Protein AF-A0A645BUA4-F1 (afdb_monomer_lite)

Foldseek 3Di:
DPDDCPVVVVVVVVVVVVVVVPPPPPPQQPKDKFKWFFLDQDVQKTWTATDCPDPVVVLDRIEIEHRPQEQEEEPVRHGDDSVQDFGQWMKMWIFRPDWASDVVIYGHGTHYIYTHGPDPRPQWDWDWDPAQALCVRALKGKFQAFPQKDFPTWTDTRSFKIKTFIAGPVRQTWIKIKGQDPVDDPQPDPPDDFPDWDWDDQPPWIWIWTHHPQAWIWIWTDDPRMIMIITGHHHDRVSVVVVCSSRVNGIDMDRDD

Sequence (257 aa):
MKCNKKPVAVMLVLMLTVALLLSGCQQKADKTTFSATIMRVDDQAVLVRPSQDSGEYKSADLILVGLSNAELTDAKGNPVDFSALSVGLKVDITYGGVILESYPAQINDCTKLVAYVGQTQLPNPMIAFDTPDFRFVAGFALEGMPDSIKTDGVWLIAGKTAQLDVSTTDDVEGMLRCAKNTGEDISGLYGISFDTQTFKRFDDVTAEISYTENGKALACWQRDGYEFVLWFPEIETDTFITLAQSVISGIKATESF

Organism: NCBI:txid1076179

Secondary structure (DSSP, 8-state):
-----HHHHHHHHHHHHHHHTT------PPPEEEEEEEEEEETTEEEEEE-TTSTGGGT-S-EEEE-TTPEEEETTS-B--GGG--TT-EEEEEE-S--B-SSSEEE----EEEE-TTS---SS-EEE-SSSB-HHHHS-EEE---TTEEEEEEEEETTTEEEEEEEETT--EEEEEEEE--SS--S---S---SEEEEEEETTEEEEEEE-TTS-EEEEEEETTEEEEEEESS--HHHHHHHHHHHHHH-EEE---

Structure (mmCIF, N/CA/C/O backbone):
data_AF-A0A645BUA4-F1
#
_entry.id   AF-A0A645BUA4-F1
#
loop_
_atom_site.group_PDB
_atom_site.id
_atom_site.type_symbol
_atom_site.label_atom_id
_atom_site.label_alt_id
_atom_site.label_comp_id
_atom_site.label_asym_id
_atom_site.label_entity_id
_atom_site.label_seq_id
_atom_site.pdbx_PDB_ins_code
_atom_site.Cartn_x
_atom_site.Cartn_y
_atom_site.Cartn_z
_atom_site.occupancy
_atom_site.B_iso_or_equiv
_atom_site.auth_seq_id
_atom_site.auth_comp_id
_atom_site.auth_asym_id
_atom_site.auth_atom_id
_atom_site.pdbx_PDB_model_num
ATOM 1 N N . MET A 1 1 ? 7.286 -10.766 -87.769 1.00 46.31 1 MET A N 1
ATOM 2 C CA . MET A 1 1 ? 6.702 -10.770 -86.406 1.00 46.31 1 MET A CA 1
ATOM 3 C C . MET A 1 1 ? 7.179 -9.532 -85.651 1.00 46.31 1 MET A C 1
ATOM 5 O O . MET A 1 1 ? 8.360 -9.442 -85.347 1.00 46.31 1 MET A O 1
ATOM 9 N N . LYS A 1 2 ? 6.308 -8.541 -85.407 1.00 49.41 2 LYS A N 1
ATOM 10 C CA . LYS A 1 2 ? 6.623 -7.381 -84.550 1.00 49.41 2 LYS A CA 1
ATOM 11 C C . LYS A 1 2 ? 6.314 -7.765 -83.100 1.00 49.41 2 LYS A C 1
ATOM 13 O O . LYS A 1 2 ? 5.150 -7.881 -82.736 1.00 49.41 2 LYS A O 1
ATOM 18 N N . CYS A 1 3 ? 7.351 -8.008 -82.302 1.00 46.22 3 CYS A N 1
ATOM 19 C CA . CYS A 1 3 ? 7.219 -8.316 -80.879 1.00 46.22 3 CYS A CA 1
ATOM 20 C C . CYS A 1 3 ? 6.767 -7.045 -80.136 1.00 46.22 3 CYS A C 1
ATOM 22 O O . CYS A 1 3 ? 7.497 -6.052 -80.086 1.00 46.22 3 CYS A O 1
ATOM 24 N N . ASN A 1 4 ? 5.527 -7.035 -79.645 1.00 51.72 4 ASN A N 1
ATOM 25 C CA . ASN A 1 4 ? 4.910 -5.880 -79.000 1.00 51.72 4 ASN A CA 1
ATOM 26 C C . ASN A 1 4 ? 5.466 -5.757 -77.571 1.00 51.72 4 ASN A C 1
ATOM 28 O O . ASN A 1 4 ? 5.003 -6.442 -76.670 1.00 51.72 4 ASN A O 1
ATOM 32 N N . LYS A 1 5 ? 6.490 -4.916 -77.365 1.00 53.78 5 LYS A N 1
ATOM 33 C CA . LYS A 1 5 ? 7.212 -4.753 -76.080 1.00 53.78 5 LYS A CA 1
ATOM 34 C C . LYS A 1 5 ? 6.425 -3.994 -74.992 1.00 53.78 5 LYS A C 1
ATOM 36 O O . LYS A 1 5 ? 6.926 -3.811 -73.887 1.00 53.78 5 LYS A O 1
ATOM 41 N N . LYS A 1 6 ? 5.197 -3.550 -75.287 1.00 54.38 6 LYS A N 1
ATOM 42 C CA . LYS A 1 6 ? 4.373 -2.712 -74.398 1.00 54.38 6 LYS A CA 1
ATOM 43 C C . LYS A 1 6 ? 3.851 -3.394 -73.112 1.00 54.38 6 LYS A C 1
ATOM 45 O O . LYS A 1 6 ? 3.834 -2.704 -72.100 1.00 54.38 6 LYS A O 1
ATOM 50 N N . PRO A 1 7 ? 3.479 -4.692 -73.066 1.00 57.22 7 PRO A N 1
ATOM 51 C CA . PRO A 1 7 ? 2.951 -5.287 -71.835 1.00 57.22 7 PRO A CA 1
ATOM 52 C C . PRO A 1 7 ? 4.054 -5.611 -70.815 1.00 57.22 7 PRO A C 1
ATOM 54 O O . PRO A 1 7 ? 3.810 -5.546 -69.616 1.00 57.22 7 PRO A O 1
ATOM 57 N N . VAL A 1 8 ? 5.286 -5.877 -71.271 1.00 60.19 8 VAL A N 1
ATOM 58 C CA . VAL A 1 8 ? 6.430 -6.176 -70.389 1.00 60.19 8 VAL A CA 1
ATOM 59 C C . VAL A 1 8 ? 6.890 -4.924 -69.639 1.00 60.19 8 VAL A C 1
ATOM 61 O O . VAL A 1 8 ? 7.158 -4.990 -68.445 1.00 60.19 8 VAL A O 1
ATOM 64 N N . ALA A 1 9 ? 6.920 -3.767 -70.308 1.00 59.69 9 ALA A N 1
ATOM 65 C CA . ALA A 1 9 ? 7.285 -2.501 -69.673 1.00 59.69 9 ALA A CA 1
ATOM 66 C C . ALA A 1 9 ? 6.250 -2.052 -68.624 1.00 59.69 9 ALA A C 1
ATOM 68 O O . ALA A 1 9 ? 6.628 -1.583 -67.556 1.00 59.69 9 ALA A O 1
ATOM 69 N N . VAL A 1 10 ? 4.952 -2.244 -68.894 1.00 65.06 10 VAL A N 1
ATOM 70 C CA . VAL A 1 10 ? 3.874 -1.896 -67.950 1.00 65.06 10 VAL A CA 1
ATOM 71 C C . VAL A 1 10 ? 3.911 -2.791 -66.709 1.00 65.06 10 VAL A C 1
ATOM 73 O O . VAL A 1 10 ? 3.772 -2.296 -65.595 1.00 65.06 10 VAL A O 1
ATOM 76 N N . MET A 1 11 ? 4.170 -4.090 -66.881 1.00 64.31 11 MET A N 1
ATOM 77 C CA . MET A 1 11 ? 4.273 -5.029 -65.762 1.00 64.31 11 MET A CA 1
ATOM 78 C C . MET A 1 11 ? 5.498 -4.752 -64.873 1.00 64.31 11 MET A C 1
ATOM 80 O O . MET A 1 11 ? 5.400 -4.848 -63.651 1.00 64.31 11 MET A O 1
ATOM 84 N N . LEU A 1 12 ? 6.628 -4.345 -65.466 1.00 62.50 12 LEU A N 1
ATOM 85 C CA . LEU A 1 12 ? 7.844 -4.010 -64.716 1.00 62.50 12 LEU A CA 1
ATOM 86 C C . LEU A 1 12 ? 7.687 -2.716 -63.901 1.00 62.50 12 LEU A C 1
ATOM 88 O O . LEU A 1 12 ? 8.150 -2.648 -62.767 1.00 62.50 12 LEU A O 1
ATOM 92 N N . VAL A 1 13 ? 6.994 -1.711 -64.453 1.00 68.50 13 VAL A N 1
ATOM 93 C CA . VAL A 1 13 ? 6.682 -0.455 -63.748 1.00 68.50 13 VAL A CA 1
ATOM 94 C C . VAL A 1 13 ? 5.709 -0.703 -62.593 1.00 68.50 13 VAL A C 1
ATOM 96 O O . VAL A 1 13 ? 5.922 -0.166 -61.510 1.00 68.50 13 VAL A O 1
ATOM 99 N N . LEU A 1 14 ? 4.705 -1.569 -62.783 1.00 65.38 14 LEU A N 1
ATOM 100 C CA . LEU A 1 14 ? 3.740 -1.911 -61.735 1.00 65.38 14 LEU A CA 1
ATOM 101 C C . LEU A 1 14 ? 4.405 -2.660 -60.562 1.00 65.38 14 LEU A C 1
ATOM 103 O O . LEU A 1 14 ? 4.149 -2.341 -59.402 1.00 65.38 14 LEU A O 1
ATOM 107 N N . MET A 1 15 ? 5.315 -3.601 -60.848 1.00 61.94 15 MET A N 1
ATOM 108 C CA . MET A 1 15 ? 6.114 -4.272 -59.811 1.00 61.94 15 MET A CA 1
ATOM 109 C C . MET A 1 15 ? 7.049 -3.306 -59.069 1.00 61.94 15 MET A C 1
ATOM 111 O O . MET A 1 15 ? 7.184 -3.414 -57.852 1.00 61.94 15 MET A O 1
ATOM 115 N N . LEU A 1 16 ? 7.649 -2.332 -59.763 1.00 63.88 16 LEU A N 1
ATOM 116 C CA . LEU A 1 16 ? 8.506 -1.325 -59.126 1.00 63.88 16 LEU A CA 1
ATOM 117 C C . LEU A 1 16 ? 7.710 -0.392 -58.199 1.00 63.88 16 LEU A C 1
ATOM 119 O O . LEU A 1 16 ? 8.181 -0.051 -57.117 1.00 63.88 16 LEU A O 1
ATOM 123 N N . THR A 1 17 ? 6.489 -0.009 -58.588 1.00 59.66 17 THR A N 1
ATOM 124 C CA . THR A 1 17 ? 5.615 0.828 -57.751 1.00 59.66 17 THR A CA 1
ATOM 125 C C . THR A 1 17 ? 5.121 0.101 -56.501 1.00 59.66 17 THR A C 1
ATOM 127 O O . THR A 1 17 ? 5.018 0.722 -55.450 1.00 59.66 17 THR A O 1
ATOM 130 N N . VAL A 1 18 ? 4.888 -1.216 -56.572 1.00 61.03 18 VAL A N 1
ATOM 131 C CA . VAL A 1 18 ? 4.529 -2.028 -55.394 1.00 61.03 18 VAL A CA 1
ATOM 132 C C . VAL A 1 18 ? 5.721 -2.181 -54.441 1.00 61.03 18 VAL A C 1
ATOM 134 O O . VAL A 1 18 ? 5.540 -2.117 -53.228 1.00 61.03 18 VAL A O 1
ATOM 137 N N . ALA A 1 19 ? 6.946 -2.301 -54.963 1.00 58.38 19 ALA A N 1
ATOM 138 C CA . ALA A 1 19 ? 8.155 -2.380 -54.140 1.00 58.38 19 ALA A CA 1
ATOM 139 C C . ALA A 1 19 ? 8.475 -1.064 -53.401 1.00 58.38 19 ALA A C 1
ATOM 141 O O . ALA A 1 19 ? 8.987 -1.099 -52.286 1.00 58.38 19 ALA A O 1
ATOM 142 N N . LEU A 1 20 ? 8.139 0.094 -53.983 1.00 57.62 20 LEU A N 1
ATOM 143 C CA . LEU A 1 20 ? 8.360 1.411 -53.366 1.00 57.62 20 LEU A CA 1
ATOM 144 C C . LEU A 1 20 ? 7.339 1.755 -52.267 1.00 57.62 20 LEU A C 1
ATOM 146 O O . LEU A 1 20 ? 7.643 2.570 -51.400 1.00 57.62 20 LEU A O 1
ATOM 150 N N . LEU A 1 21 ? 6.158 1.125 -52.268 1.00 54.38 21 LEU A N 1
ATOM 151 C CA . LEU A 1 21 ? 5.129 1.310 -51.233 1.00 54.38 21 LEU A CA 1
ATOM 152 C C . LEU A 1 21 ? 5.398 0.499 -49.951 1.00 54.38 21 LEU A C 1
ATOM 154 O O . LEU A 1 21 ? 4.773 0.762 -48.929 1.00 54.38 21 LEU A O 1
ATOM 158 N N . LEU A 1 22 ? 6.328 -0.463 -49.987 1.00 53.53 22 LEU A N 1
ATOM 159 C CA . LEU A 1 22 ? 6.722 -1.285 -48.831 1.00 53.53 22 LEU A CA 1
ATOM 160 C C . LEU A 1 22 ? 7.900 -0.702 -48.037 1.00 53.53 22 LEU A C 1
ATOM 162 O O . LEU A 1 22 ? 8.259 -1.237 -46.990 1.00 53.53 22 LEU A O 1
ATOM 166 N N . SER A 1 23 ? 8.468 0.420 -48.481 1.00 54.09 23 SER A N 1
ATOM 167 C CA . SER A 1 23 ? 9.440 1.198 -47.711 1.00 54.09 23 SER A CA 1
ATOM 168 C C . SER A 1 23 ? 8.718 2.048 -46.666 1.00 54.09 23 SER A C 1
ATOM 170 O O . SER A 1 23 ? 8.768 3.277 -46.697 1.00 54.09 23 SER A O 1
ATOM 172 N N . GLY A 1 24 ? 8.010 1.394 -45.744 1.00 45.62 24 GLY A N 1
ATOM 173 C CA . GLY A 1 24 ? 7.627 2.033 -44.496 1.00 45.62 24 GLY A CA 1
ATOM 174 C C . GLY A 1 24 ? 8.912 2.457 -43.798 1.00 45.62 24 GLY A C 1
ATOM 175 O O . GLY A 1 24 ? 9.700 1.605 -43.391 1.00 45.62 24 GLY A O 1
ATOM 176 N N . CYS A 1 25 ? 9.160 3.765 -43.709 1.00 40.84 25 CYS A N 1
ATOM 177 C CA . CYS A 1 25 ? 10.169 4.297 -42.808 1.00 40.84 25 CYS A CA 1
ATOM 178 C C . CYS A 1 25 ? 9.888 3.709 -41.424 1.00 40.84 25 CYS A C 1
ATOM 180 O O . CYS A 1 25 ? 8.929 4.111 -40.768 1.00 40.84 25 CYS A O 1
ATOM 182 N N . GLN A 1 26 ? 10.719 2.771 -40.971 1.00 46.75 26 GLN A N 1
ATOM 183 C CA . GLN A 1 26 ? 10.876 2.536 -39.547 1.00 46.75 26 GLN A CA 1
ATOM 184 C C . GLN A 1 26 ? 11.427 3.842 -38.980 1.00 46.75 26 GLN A C 1
ATOM 186 O O . GLN A 1 26 ? 12.633 4.090 -39.016 1.00 46.75 26 GLN A O 1
ATOM 191 N N . GLN A 1 27 ? 10.532 4.720 -38.522 1.00 45.41 27 GLN A N 1
ATOM 192 C CA . GLN A 1 27 ? 10.905 5.747 -37.567 1.00 45.41 27 GLN A CA 1
ATOM 193 C C . GLN A 1 27 ? 11.505 4.989 -36.394 1.00 45.41 27 GLN A C 1
ATOM 195 O O . GLN A 1 27 ? 10.821 4.257 -35.682 1.00 45.41 27 GLN A O 1
ATOM 200 N N . LYS A 1 28 ? 12.827 5.080 -36.284 1.00 47.47 28 LYS A N 1
ATOM 201 C CA . LYS A 1 28 ? 13.573 4.627 -35.125 1.00 47.47 28 LYS A CA 1
ATOM 202 C C . LYS A 1 28 ? 12.989 5.418 -33.965 1.00 47.47 28 LYS A C 1
ATOM 204 O O . LYS A 1 28 ? 13.210 6.622 -33.900 1.00 47.47 28 LYS A O 1
ATOM 209 N N . ALA A 1 29 ? 12.141 4.778 -33.170 1.00 56.19 29 ALA A N 1
ATOM 210 C CA . ALA A 1 29 ? 11.512 5.447 -32.054 1.00 56.19 29 ALA A CA 1
ATOM 211 C C . ALA A 1 29 ? 12.629 5.954 -31.137 1.00 56.19 29 ALA A C 1
ATOM 213 O O . ALA A 1 29 ? 13.560 5.205 -30.809 1.00 56.19 29 ALA A O 1
ATOM 214 N N . ASP A 1 30 ? 12.605 7.253 -30.844 1.00 74.44 30 ASP A N 1
ATOM 215 C CA . ASP A 1 30 ? 13.599 7.855 -29.971 1.00 74.44 30 ASP A CA 1
ATOM 216 C C . ASP A 1 30 ? 13.472 7.193 -28.603 1.00 74.44 30 ASP A C 1
ATOM 218 O O . ASP A 1 30 ? 12.392 7.149 -28.011 1.00 74.44 30 ASP A O 1
ATOM 222 N N . LYS A 1 31 ? 14.581 6.620 -28.124 1.00 87.75 31 LYS A N 1
ATOM 223 C CA . LYS A 1 31 ? 14.613 6.029 -26.791 1.00 87.75 31 LYS A CA 1
ATOM 224 C C . LYS A 1 31 ? 14.313 7.126 -25.783 1.00 87.75 31 LYS A C 1
ATOM 226 O O . LYS A 1 31 ? 14.999 8.147 -25.771 1.00 87.75 31 LYS A O 1
ATOM 231 N N . THR A 1 32 ? 13.336 6.885 -24.927 1.00 93.81 32 THR A N 1
ATOM 232 C CA . THR A 1 32 ? 12.977 7.798 -23.844 1.00 93.81 32 THR A CA 1
ATOM 233 C C . THR A 1 32 ? 13.266 7.143 -22.502 1.00 93.81 32 THR A C 1
ATOM 235 O O . THR A 1 32 ? 13.290 5.913 -22.401 1.00 93.81 32 THR A O 1
ATOM 238 N N . THR A 1 33 ? 13.521 7.968 -21.489 1.00 96.19 33 THR A N 1
ATOM 239 C CA . THR A 1 33 ? 13.850 7.530 -20.133 1.00 96.19 33 THR A CA 1
ATOM 240 C C . THR A 1 33 ? 12.991 8.272 -19.127 1.00 96.19 33 THR A C 1
ATOM 242 O O . THR A 1 33 ? 12.878 9.494 -19.210 1.00 96.19 33 THR A O 1
ATOM 245 N N . PHE A 1 34 ? 12.463 7.552 -18.140 1.00 96.38 34 PHE A N 1
ATOM 246 C CA . PHE A 1 34 ? 11.723 8.142 -17.027 1.00 96.38 34 PHE A CA 1
ATOM 247 C C . PHE A 1 34 ? 12.147 7.543 -15.688 1.00 96.38 34 PHE A C 1
ATOM 249 O O . PHE A 1 34 ? 12.561 6.384 -15.619 1.00 96.38 34 PHE A O 1
ATOM 256 N N . SER A 1 35 ? 12.028 8.341 -14.625 1.00 95.50 35 SER A N 1
ATOM 257 C CA . SER A 1 35 ? 12.229 7.882 -13.251 1.00 95.50 35 SER A CA 1
ATOM 258 C C . SER A 1 35 ? 10.943 7.290 -12.682 1.00 95.50 35 SER A C 1
ATOM 260 O O . SER A 1 35 ? 9.854 7.833 -12.882 1.00 95.50 35 SER A O 1
ATOM 262 N N . ALA A 1 36 ? 11.079 6.216 -11.912 1.00 94.94 36 ALA A N 1
ATOM 263 C CA . ALA A 1 36 ? 9.969 5.526 -11.277 1.00 94.94 36 ALA A CA 1
ATOM 264 C C . ALA A 1 36 ? 10.373 4.889 -9.939 1.00 94.94 36 ALA A C 1
ATOM 266 O O . ALA A 1 36 ? 11.557 4.756 -9.612 1.00 94.94 36 ALA A O 1
ATOM 267 N N . THR A 1 37 ? 9.373 4.462 -9.175 1.00 92.44 37 THR A N 1
ATOM 268 C CA . THR A 1 37 ? 9.544 3.641 -7.971 1.00 92.44 37 THR A CA 1
ATOM 269 C C . THR A 1 37 ? 8.978 2.250 -8.217 1.00 92.44 37 THR A C 1
ATOM 271 O O . THR A 1 37 ? 7.864 2.117 -8.723 1.00 92.44 37 THR A O 1
ATOM 274 N N . ILE A 1 38 ? 9.729 1.209 -7.849 1.00 92.56 38 ILE A N 1
ATOM 275 C CA . ILE A 1 38 ? 9.245 -0.174 -7.921 1.00 92.56 38 ILE A CA 1
ATOM 276 C C . ILE A 1 38 ? 8.120 -0.375 -6.901 1.00 92.56 38 ILE A C 1
ATOM 278 O O . ILE A 1 38 ? 8.317 -0.193 -5.701 1.00 92.56 38 ILE A O 1
ATOM 282 N N . MET A 1 39 ? 6.957 -0.792 -7.391 1.00 90.81 39 MET A N 1
ATOM 283 C CA . MET A 1 39 ? 5.759 -1.106 -6.610 1.00 90.81 39 MET A CA 1
ATOM 284 C C . MET A 1 39 ? 5.658 -2.601 -6.319 1.00 90.81 39 MET A C 1
ATOM 286 O O . MET A 1 39 ? 5.285 -2.996 -5.219 1.00 90.81 39 MET A O 1
ATOM 290 N N . ARG A 1 40 ? 6.018 -3.428 -7.304 1.00 91.38 40 ARG A N 1
ATOM 291 C CA . ARG A 1 40 ? 6.012 -4.891 -7.225 1.00 91.38 40 ARG A CA 1
ATOM 292 C C . ARG A 1 40 ? 7.114 -5.452 -8.117 1.00 91.38 40 ARG A C 1
ATOM 294 O O . ARG A 1 40 ? 7.413 -4.878 -9.164 1.00 91.38 40 ARG A O 1
ATOM 301 N N . VAL A 1 41 ? 7.706 -6.566 -7.703 1.00 92.44 41 VAL A N 1
ATOM 302 C CA . VAL A 1 41 ? 8.693 -7.315 -8.489 1.00 92.44 41 VAL A CA 1
ATOM 303 C C . VAL A 1 41 ? 8.066 -8.655 -8.860 1.00 92.44 41 VAL A C 1
ATOM 305 O O . VAL A 1 41 ? 7.703 -9.418 -7.967 1.00 92.44 41 VAL A O 1
ATOM 308 N N . ASP A 1 42 ? 7.934 -8.908 -10.159 1.00 92.38 42 ASP A N 1
ATOM 309 C CA . ASP A 1 42 ? 7.415 -10.153 -10.732 1.00 92.38 42 ASP A CA 1
ATOM 310 C C . ASP A 1 42 ? 8.569 -10.931 -11.401 1.00 92.38 42 ASP A C 1
ATOM 312 O O . ASP A 1 42 ? 9.725 -10.512 -11.346 1.00 92.38 42 ASP A O 1
ATOM 316 N N . ASP A 1 43 ? 8.300 -12.069 -12.047 1.00 88.31 43 ASP A N 1
ATOM 317 C CA . ASP A 1 43 ? 9.338 -12.773 -12.813 1.00 88.31 43 ASP A CA 1
ATOM 318 C C . ASP A 1 43 ? 9.671 -12.007 -14.104 1.00 88.31 43 ASP A C 1
ATOM 320 O O . ASP A 1 43 ? 8.801 -11.785 -14.946 1.00 88.31 43 ASP A O 1
ATOM 324 N N . GLN A 1 44 ? 10.929 -11.578 -14.253 1.00 90.62 44 GLN A N 1
ATOM 325 C CA . GLN A 1 44 ? 11.426 -10.799 -15.399 1.00 90.62 44 GLN A CA 1
ATOM 326 C C . GLN A 1 44 ? 10.659 -9.495 -15.684 1.00 90.62 44 GLN A C 1
ATOM 328 O O . GLN A 1 44 ? 10.770 -8.946 -16.781 1.00 90.62 44 GLN A O 1
ATOM 333 N N . ALA A 1 45 ? 9.902 -8.969 -14.723 1.00 96.50 45 ALA A N 1
ATOM 334 C CA . ALA A 1 45 ? 9.155 -7.728 -14.868 1.00 96.50 45 ALA A CA 1
ATOM 335 C C . ALA A 1 45 ? 9.044 -6.987 -13.536 1.00 96.50 45 ALA A C 1
ATOM 337 O O . ALA A 1 45 ? 9.141 -7.572 -12.457 1.00 96.50 45 ALA A O 1
ATOM 338 N N . VAL A 1 46 ? 8.826 -5.679 -13.616 1.00 96.81 46 VAL A N 1
ATOM 339 C CA . VAL A 1 46 ? 8.564 -4.833 -12.449 1.00 96.81 46 VAL A CA 1
ATOM 340 C C . VAL A 1 46 ? 7.335 -3.979 -12.703 1.00 96.81 46 VAL A C 1
ATOM 342 O O . VAL A 1 46 ? 7.209 -3.356 -13.756 1.00 96.81 46 VAL A O 1
ATOM 345 N N . LEU A 1 47 ? 6.428 -3.937 -11.732 1.00 96.50 47 LEU A N 1
ATOM 346 C CA . LEU A 1 47 ? 5.376 -2.932 -11.703 1.00 96.50 47 LEU A CA 1
ATOM 347 C C . LEU A 1 47 ? 5.969 -1.679 -11.077 1.00 96.50 47 LEU A C 1
ATOM 349 O O . LEU A 1 47 ? 6.489 -1.731 -9.959 1.00 96.50 47 LEU A O 1
ATOM 353 N N . VAL A 1 48 ? 5.891 -0.558 -11.780 1.00 95.38 48 VAL A N 1
ATOM 354 C CA . VAL A 1 48 ? 6.459 0.705 -11.322 1.00 95.38 48 VAL A CA 1
ATOM 355 C C . VAL A 1 48 ? 5.412 1.799 -11.304 1.00 95.38 48 VAL A C 1
ATOM 357 O O . VAL A 1 48 ? 4.457 1.783 -12.079 1.00 95.38 48 VAL A O 1
ATOM 360 N N . ARG A 1 49 ? 5.637 2.777 -10.433 1.00 93.88 49 ARG A N 1
ATOM 361 C CA . ARG A 1 49 ? 4.931 4.050 -10.442 1.00 93.88 49 ARG A CA 1
ATOM 362 C C . ARG A 1 49 ? 5.855 5.123 -11.009 1.00 93.88 49 ARG A C 1
ATOM 364 O O . ARG A 1 49 ? 6.874 5.407 -10.368 1.00 93.88 49 ARG A O 1
ATOM 371 N N . PRO A 1 50 ? 5.553 5.702 -12.183 1.00 95.12 50 PRO A N 1
ATOM 372 C CA . PRO A 1 50 ? 6.324 6.817 -12.718 1.00 95.12 50 PRO A CA 1
ATOM 373 C C . PRO A 1 50 ? 6.318 8.008 -11.755 1.00 95.12 50 PRO A C 1
ATOM 375 O O . PRO A 1 50 ? 5.362 8.215 -11.006 1.00 95.12 50 PRO A O 1
ATOM 378 N N . SER A 1 51 ? 7.374 8.818 -11.789 1.00 91.56 51 SER A N 1
ATOM 379 C CA . SER A 1 51 ? 7.392 10.096 -11.074 1.00 91.56 51 SER A CA 1
ATOM 380 C C . SER A 1 51 ? 6.255 10.996 -11.575 1.00 91.56 51 SER A C 1
ATOM 382 O O . SER A 1 51 ? 6.008 11.051 -12.780 1.00 91.56 51 SER A O 1
ATOM 384 N N . GLN A 1 52 ? 5.561 11.703 -10.677 1.00 86.94 52 GLN A N 1
ATOM 385 C CA . GLN A 1 52 ? 4.347 12.477 -11.005 1.00 86.94 52 GLN A CA 1
ATOM 386 C C . GLN A 1 52 ? 4.571 13.587 -12.047 1.00 86.94 52 GLN A C 1
ATOM 388 O O . GLN A 1 52 ? 3.632 14.035 -12.700 1.00 86.94 52 GLN A O 1
ATOM 393 N N . ASP A 1 53 ? 5.813 14.036 -12.205 1.00 86.62 53 ASP A N 1
ATOM 394 C CA . ASP A 1 53 ? 6.246 15.040 -13.175 1.00 86.62 53 ASP A CA 1
ATOM 395 C C . ASP A 1 53 ? 6.595 14.461 -14.562 1.00 86.62 53 ASP A C 1
ATOM 397 O O . ASP A 1 53 ? 6.816 15.225 -15.505 1.00 86.62 53 ASP A O 1
ATOM 401 N N . SER A 1 54 ? 6.615 13.133 -14.719 1.00 88.94 54 SER A N 1
ATOM 402 C CA . SER A 1 54 ? 6.937 12.457 -15.984 1.00 88.94 54 SER A CA 1
ATOM 403 C C . SER A 1 54 ? 5.782 12.479 -16.997 1.00 88.94 54 SER A C 1
ATOM 405 O O . SER A 1 54 ? 4.606 12.621 -16.650 1.00 88.94 54 SER A O 1
ATOM 407 N N . GLY A 1 55 ? 6.109 12.319 -18.284 1.00 89.75 55 GLY A N 1
ATOM 408 C CA . GLY A 1 55 ? 5.098 12.134 -19.332 1.00 89.75 55 GLY A CA 1
ATOM 409 C C . GLY A 1 55 ? 4.368 10.796 -19.194 1.00 89.75 55 GLY A C 1
ATOM 410 O O . GLY A 1 55 ? 3.172 10.703 -19.454 1.00 89.75 55 GLY A O 1
ATOM 411 N N . GLU A 1 56 ? 5.077 9.787 -18.703 1.00 94.62 56 GLU A N 1
ATOM 412 C CA . GLU A 1 56 ? 4.596 8.437 -18.440 1.00 94.62 56 GLU A CA 1
ATOM 413 C C . GLU A 1 56 ? 3.493 8.422 -17.378 1.00 94.62 56 GLU A C 1
ATOM 415 O O . GLU A 1 56 ? 2.491 7.738 -17.570 1.00 94.62 56 GLU A O 1
ATOM 420 N N . TYR A 1 57 ? 3.599 9.250 -16.328 1.00 92.00 57 TYR A N 1
ATOM 421 C CA . TYR A 1 57 ? 2.546 9.379 -15.310 1.00 92.00 57 TYR A CA 1
ATOM 422 C C . TYR A 1 57 ? 1.210 9.863 -15.888 1.00 92.00 57 TYR A C 1
ATOM 424 O O . TYR A 1 57 ? 0.145 9.506 -15.395 1.00 92.00 57 TYR A O 1
ATOM 432 N N . LYS A 1 58 ? 1.247 10.660 -16.965 1.00 89.50 58 LYS A N 1
ATOM 433 C CA . LYS A 1 58 ? 0.029 11.096 -17.669 1.00 89.50 58 LYS A CA 1
ATOM 434 C C . LYS A 1 58 ? -0.625 9.967 -18.461 1.00 89.50 58 LYS A C 1
ATOM 436 O O . LYS A 1 58 ? -1.793 10.092 -18.810 1.00 89.50 58 LYS A O 1
ATOM 441 N N . SER A 1 59 ? 0.136 8.920 -18.777 1.00 89.19 59 SER A N 1
ATOM 442 C CA . SER A 1 59 ? -0.361 7.736 -19.479 1.00 89.19 59 SER A CA 1
ATOM 443 C C . SER A 1 59 ? -0.963 6.744 -18.487 1.00 89.19 59 SER A C 1
ATOM 445 O O . SER A 1 59 ? -2.073 6.268 -18.702 1.00 89.19 59 SER A O 1
ATOM 447 N N . ALA A 1 60 ? -0.257 6.462 -17.386 1.00 91.06 60 ALA A N 1
ATOM 448 C CA . ALA A 1 60 ? -0.768 5.672 -16.269 1.00 91.06 60 ALA A CA 1
ATOM 449 C C . ALA A 1 60 ? 0.035 5.921 -14.982 1.00 91.06 60 ALA A C 1
ATOM 451 O O . ALA A 1 60 ? 1.242 6.166 -15.014 1.00 91.06 60 ALA A O 1
ATOM 452 N N . ASP A 1 61 ? -0.631 5.781 -13.839 1.00 91.12 61 ASP A N 1
ATOM 453 C CA . ASP A 1 61 ? -0.021 5.792 -12.506 1.00 91.12 61 ASP A CA 1
ATOM 454 C C . ASP A 1 61 ? 0.739 4.490 -12.192 1.00 91.12 61 ASP A C 1
ATOM 456 O O . ASP A 1 61 ? 1.680 4.504 -11.398 1.00 91.12 61 ASP A O 1
ATOM 460 N N . LEU A 1 62 ? 0.368 3.382 -12.840 1.00 94.25 62 LEU A N 1
ATOM 461 C CA . LEU A 1 62 ? 1.024 2.080 -12.749 1.00 94.25 62 LEU A CA 1
ATOM 462 C C . LEU A 1 62 ? 1.392 1.546 -14.136 1.00 94.25 62 LEU A C 1
ATOM 464 O O . LEU A 1 62 ? 0.543 1.422 -15.022 1.00 94.25 62 LEU A O 1
ATOM 468 N N . ILE A 1 63 ? 2.662 1.168 -14.297 1.00 97.00 63 ILE A N 1
ATOM 469 C CA . ILE A 1 63 ? 3.198 0.611 -15.541 1.00 97.00 63 ILE A CA 1
ATOM 470 C C . ILE A 1 63 ? 3.946 -0.691 -15.246 1.00 97.00 63 ILE A C 1
ATOM 472 O O . ILE A 1 63 ? 4.888 -0.710 -14.455 1.00 97.00 63 ILE A O 1
ATOM 476 N N . LEU A 1 64 ? 3.540 -1.786 -15.887 1.00 97.25 64 LEU A N 1
ATOM 477 C CA . LEU A 1 64 ? 4.268 -3.049 -15.887 1.00 97.25 64 LEU A CA 1
ATOM 478 C C . LEU A 1 64 ? 5.366 -2.997 -16.952 1.00 97.25 64 LEU A C 1
ATOM 480 O O . LEU A 1 64 ? 5.089 -2.856 -18.143 1.00 97.25 64 LEU A O 1
ATOM 484 N N . VAL A 1 65 ? 6.617 -3.120 -16.523 1.00 97.75 65 VAL A N 1
ATOM 485 C CA . VAL A 1 65 ? 7.791 -3.041 -17.394 1.00 97.75 65 VAL A CA 1
ATOM 486 C C . VAL A 1 65 ? 8.428 -4.419 -17.505 1.00 97.75 65 VAL A C 1
ATOM 488 O O . VAL A 1 65 ? 8.949 -4.946 -16.522 1.00 97.75 65 VAL A O 1
ATOM 491 N N . GLY A 1 66 ? 8.401 -4.996 -18.706 1.00 96.94 66 GLY A N 1
ATOM 492 C CA . GLY A 1 66 ? 9.102 -6.240 -19.018 1.00 96.94 66 GLY A CA 1
ATOM 493 C C . GLY A 1 66 ? 10.609 -6.010 -19.129 1.00 96.94 66 GLY A C 1
ATOM 494 O O . GLY A 1 66 ? 11.051 -5.116 -19.847 1.00 96.94 66 GLY A O 1
ATOM 495 N N . LEU A 1 67 ? 11.408 -6.817 -18.432 1.00 96.56 67 LEU A N 1
ATOM 496 C CA . LEU A 1 67 ? 12.863 -6.659 -18.301 1.00 96.56 67 LEU A CA 1
ATOM 497 C C . LEU A 1 67 ? 13.676 -7.742 -19.022 1.00 96.56 67 LEU A C 1
ATOM 499 O O . LEU A 1 67 ? 14.901 -7.696 -18.981 1.00 96.56 67 LEU A O 1
ATOM 503 N N . SER A 1 68 ? 13.036 -8.676 -19.732 1.00 91.06 68 SER A N 1
ATOM 504 C CA . SER A 1 68 ? 13.711 -9.831 -20.352 1.00 91.06 68 SER A CA 1
ATOM 505 C C . SER A 1 68 ? 14.851 -9.473 -21.318 1.00 91.06 68 SER A C 1
ATOM 507 O O . SER A 1 68 ? 15.732 -10.294 -21.549 1.00 91.06 68 SER A O 1
ATOM 509 N N . ASN A 1 69 ? 14.839 -8.264 -21.892 1.00 88.00 69 ASN A N 1
ATOM 510 C CA . ASN A 1 69 ? 15.873 -7.767 -22.808 1.00 88.00 69 ASN A CA 1
ATOM 511 C C . ASN A 1 69 ? 16.593 -6.511 -22.283 1.00 88.00 69 ASN A C 1
ATOM 513 O O . ASN A 1 69 ? 17.317 -5.859 -23.038 1.00 88.00 69 ASN A O 1
ATOM 517 N N . ALA A 1 70 ? 16.371 -6.140 -21.020 1.00 95.50 70 ALA A N 1
ATOM 518 C CA . ALA A 1 70 ? 16.907 -4.915 -20.449 1.00 95.50 70 ALA A CA 1
ATOM 519 C C . ALA A 1 70 ? 18.317 -5.131 -19.884 1.00 95.50 70 ALA A C 1
ATOM 521 O O . ALA A 1 70 ? 18.598 -6.121 -19.212 1.00 95.50 70 ALA A O 1
ATOM 522 N N . GLU A 1 71 ? 19.205 -4.166 -20.109 1.00 97.00 71 GLU A N 1
ATOM 523 C CA . GLU A 1 71 ? 20.456 -4.060 -19.358 1.00 97.00 71 GLU A CA 1
ATOM 524 C C . GLU A 1 71 ? 20.149 -3.542 -17.941 1.00 97.00 71 GLU A C 1
ATOM 526 O O . GLU A 1 71 ? 19.600 -2.448 -17.801 1.00 97.00 71 GLU A O 1
ATOM 531 N N . LEU A 1 72 ? 20.503 -4.294 -16.894 1.00 97.25 72 LEU A N 1
ATOM 532 C CA . LEU A 1 72 ? 20.351 -3.858 -15.501 1.00 97.25 72 LEU A CA 1
ATOM 533 C C . LEU A 1 72 ? 21.683 -3.344 -14.957 1.00 97.25 72 LEU A C 1
ATOM 535 O O . LEU A 1 72 ? 22.655 -4.099 -14.873 1.00 97.25 72 LEU A O 1
ATOM 539 N N . THR A 1 73 ? 21.729 -2.074 -14.554 1.00 97.00 73 THR A N 1
ATOM 540 C CA . THR A 1 73 ? 22.927 -1.475 -13.949 1.00 97.00 73 THR A CA 1
ATOM 541 C C . THR A 1 73 ? 22.611 -0.680 -12.695 1.00 97.00 73 THR A C 1
ATOM 543 O O . THR A 1 73 ? 21.484 -0.240 -12.499 1.00 97.00 73 THR A O 1
ATOM 546 N N . ASP A 1 74 ? 23.615 -0.422 -11.864 1.00 94.62 74 ASP A N 1
ATOM 547 C CA . ASP A 1 74 ? 23.534 0.595 -10.823 1.00 94.62 74 ASP A CA 1
ATOM 548 C C . ASP A 1 74 ? 23.751 2.001 -11.418 1.00 94.62 74 ASP A C 1
ATOM 550 O O . ASP A 1 74 ? 24.062 2.166 -12.604 1.00 94.62 74 ASP A O 1
ATOM 554 N N . ALA A 1 75 ? 23.633 3.036 -10.584 1.00 91.62 75 ALA A N 1
ATOM 555 C CA . ALA A 1 75 ? 23.891 4.423 -10.983 1.00 91.62 75 ALA A CA 1
ATOM 556 C C . ALA A 1 75 ? 25.350 4.703 -11.416 1.00 91.62 75 ALA A C 1
ATOM 558 O O . ALA A 1 75 ? 25.635 5.765 -11.968 1.00 91.62 75 ALA A O 1
ATOM 559 N N . LYS A 1 76 ? 26.287 3.780 -11.162 1.00 91.44 76 LYS A N 1
ATOM 560 C CA . LYS A 1 76 ? 27.695 3.858 -11.586 1.00 91.44 76 LYS A CA 1
ATOM 561 C C . LYS A 1 76 ? 27.960 3.062 -12.872 1.00 91.44 76 LYS A C 1
ATOM 563 O O . LYS A 1 76 ? 29.085 3.086 -13.364 1.00 91.44 76 LYS A O 1
ATOM 568 N N . GLY A 1 77 ? 26.949 2.384 -13.418 1.00 92.56 77 GLY A N 1
ATOM 569 C CA . GLY A 1 77 ? 27.058 1.540 -14.605 1.00 92.56 77 GLY A CA 1
ATOM 570 C C . GLY A 1 77 ? 27.563 0.121 -14.332 1.00 92.56 77 GLY A C 1
ATOM 571 O O . GLY A 1 77 ? 27.865 -0.595 -15.284 1.00 92.56 77 GLY A O 1
ATOM 572 N N . ASN A 1 78 ? 27.663 -0.309 -13.070 1.00 94.75 78 ASN A N 1
ATOM 573 C CA . ASN A 1 78 ? 27.995 -1.697 -12.752 1.00 94.75 78 ASN A CA 1
ATOM 574 C C . ASN A 1 78 ? 26.766 -2.588 -12.977 1.00 94.75 78 ASN A C 1
ATOM 576 O O . ASN A 1 78 ? 25.668 -2.164 -12.618 1.00 94.75 78 ASN A O 1
ATOM 580 N N . PRO A 1 79 ? 26.918 -3.814 -13.505 1.00 95.62 79 PRO A N 1
ATOM 581 C CA . PRO A 1 79 ? 25.807 -4.751 -13.635 1.00 95.62 79 PRO A CA 1
ATOM 582 C C . PRO A 1 79 ? 25.114 -5.019 -12.293 1.00 95.62 79 PRO A C 1
ATOM 584 O O . PRO A 1 79 ? 25.781 -5.206 -11.273 1.00 95.62 79 PRO A O 1
ATOM 587 N N . VAL A 1 80 ? 23.783 -5.060 -12.310 1.00 94.06 80 VAL A N 1
ATOM 588 C CA . VAL A 1 80 ? 22.942 -5.374 -11.148 1.00 94.06 80 VAL A CA 1
ATOM 589 C C . VAL A 1 80 ? 22.172 -6.658 -11.419 1.00 94.06 80 VAL A C 1
ATOM 591 O O . VAL A 1 80 ? 21.584 -6.826 -12.484 1.00 94.06 80 VAL A O 1
ATOM 594 N N . ASP A 1 81 ? 22.181 -7.569 -10.449 1.00 91.94 81 ASP A N 1
ATOM 595 C CA . ASP A 1 81 ? 21.366 -8.778 -10.509 1.00 91.94 81 ASP A CA 1
ATOM 596 C C . ASP A 1 81 ? 19.887 -8.449 -10.258 1.00 91.94 81 ASP A C 1
ATOM 598 O O . ASP A 1 81 ? 19.568 -7.572 -9.454 1.00 91.94 81 ASP A O 1
ATOM 602 N N . PHE A 1 82 ? 18.977 -9.178 -10.907 1.00 92.56 82 PHE A N 1
ATOM 603 C CA . PHE A 1 82 ? 17.535 -8.982 -10.735 1.00 92.56 82 PHE A CA 1
ATOM 604 C C . PHE A 1 82 ? 17.096 -9.094 -9.264 1.00 92.56 82 PHE A C 1
ATOM 606 O O . PHE A 1 82 ? 16.223 -8.352 -8.824 1.00 92.56 82 PHE A O 1
ATOM 613 N N . SER A 1 83 ? 17.742 -9.957 -8.471 1.00 90.19 83 SER A N 1
ATOM 614 C CA . SER A 1 83 ? 17.451 -10.129 -7.038 1.00 90.19 83 SER A CA 1
ATOM 615 C C . SER A 1 83 ? 17.745 -8.897 -6.175 1.00 90.19 83 SER A C 1
ATOM 617 O O . SER A 1 83 ? 17.277 -8.819 -5.041 1.00 90.19 83 SER A O 1
ATOM 619 N N . ALA A 1 84 ? 18.492 -7.919 -6.695 1.00 89.50 84 ALA A N 1
ATOM 620 C CA . ALA A 1 84 ? 18.732 -6.649 -6.018 1.00 89.50 84 ALA A CA 1
ATOM 621 C C . ALA A 1 84 ? 17.572 -5.650 -6.189 1.00 89.50 84 ALA A C 1
ATOM 623 O O . ALA A 1 84 ? 17.560 -4.611 -5.524 1.00 89.50 84 ALA A O 1
ATOM 624 N N . LEU A 1 85 ? 16.615 -5.929 -7.081 1.00 91.56 85 LEU A N 1
ATOM 625 C CA . LEU A 1 85 ? 15.417 -5.115 -7.237 1.00 91.56 85 LEU A CA 1
ATOM 626 C C . LEU A 1 85 ? 14.442 -5.410 -6.097 1.00 91.56 85 LEU A C 1
ATOM 628 O O . LEU A 1 85 ? 14.100 -6.558 -5.822 1.00 91.56 85 LEU A O 1
ATOM 632 N N . SER A 1 86 ? 13.966 -4.359 -5.441 1.00 88.62 86 SER A N 1
ATOM 633 C CA . SER A 1 86 ? 13.011 -4.469 -4.343 1.00 88.62 86 SER A CA 1
ATOM 634 C C . SER A 1 86 ? 11.997 -3.333 -4.372 1.00 88.62 86 SER A C 1
ATOM 636 O O . SER A 1 86 ? 12.242 -2.264 -4.938 1.00 88.62 86 SER A O 1
ATOM 638 N N . VAL A 1 87 ? 10.831 -3.575 -3.769 1.00 87.50 87 VAL A N 1
ATOM 639 C CA . VAL A 1 87 ? 9.778 -2.563 -3.616 1.00 87.50 87 VAL A CA 1
ATOM 640 C C . VAL A 1 87 ? 10.349 -1.323 -2.927 1.00 87.50 87 VAL A C 1
ATOM 642 O O . VAL A 1 87 ? 11.089 -1.425 -1.951 1.00 87.50 87 VAL A O 1
ATOM 645 N N . GLY A 1 88 ? 10.020 -0.143 -3.450 1.00 85.12 88 GLY A N 1
ATOM 646 C CA . GLY A 1 88 ? 10.541 1.139 -2.978 1.00 85.12 88 GLY A CA 1
ATOM 647 C C . GLY A 1 88 ? 11.844 1.587 -3.623 1.00 85.12 88 GLY A C 1
ATOM 648 O O . GLY A 1 88 ? 12.236 2.741 -3.453 1.00 85.12 88 GLY A O 1
ATOM 649 N N . LEU A 1 89 ? 12.525 0.720 -4.377 1.00 89.00 89 LEU A N 1
ATOM 650 C CA . LEU A 1 89 ? 13.727 1.116 -5.098 1.00 89.00 89 LEU A CA 1
ATOM 651 C C . LEU A 1 89 ? 13.384 2.143 -6.181 1.00 89.00 89 LEU A C 1
ATOM 653 O O . LEU A 1 89 ? 12.472 1.937 -6.986 1.00 89.00 89 LEU A O 1
ATOM 657 N N . LYS A 1 90 ? 14.145 3.240 -6.212 1.00 91.75 90 LYS A N 1
ATOM 658 C CA . LYS A 1 90 ? 14.114 4.180 -7.330 1.00 91.75 90 LYS A CA 1
ATOM 659 C C . LYS A 1 90 ? 14.855 3.573 -8.516 1.00 91.75 90 LYS A C 1
ATOM 661 O O . LYS A 1 90 ? 15.957 3.039 -8.354 1.00 91.75 90 LYS A O 1
ATOM 666 N N . VAL A 1 91 ? 14.261 3.699 -9.693 1.00 95.06 91 VAL A N 1
ATOM 667 C CA . VAL A 1 91 ? 14.831 3.243 -10.958 1.00 95.06 91 VAL A CA 1
ATOM 668 C C . VAL A 1 91 ? 14.642 4.294 -12.044 1.00 95.06 91 VAL A C 1
ATOM 670 O O . VAL A 1 91 ? 13.661 5.033 -12.016 1.00 95.06 91 VAL A O 1
ATOM 673 N N . ASP A 1 92 ? 15.553 4.319 -13.011 1.00 97.19 92 ASP A N 1
ATOM 674 C CA . ASP A 1 92 ? 15.327 4.969 -14.303 1.00 97.19 92 ASP A CA 1
ATOM 675 C C . ASP A 1 92 ? 15.160 3.894 -15.378 1.00 97.19 92 ASP A C 1
ATOM 677 O O . ASP A 1 92 ? 15.934 2.934 -15.431 1.00 97.19 92 ASP A O 1
ATOM 681 N N . ILE A 1 93 ? 14.148 4.045 -16.229 1.00 97.75 93 ILE A N 1
ATOM 682 C CA . ILE A 1 93 ? 13.741 3.041 -17.218 1.00 97.75 93 ILE A CA 1
ATOM 683 C C . ILE A 1 93 ? 13.831 3.648 -18.610 1.00 97.75 93 ILE A C 1
ATOM 685 O O . ILE A 1 93 ? 13.151 4.630 -18.893 1.00 97.75 93 ILE A O 1
ATOM 689 N N . THR A 1 94 ? 14.640 3.046 -19.483 1.00 97.56 94 THR A N 1
ATOM 690 C CA . THR A 1 94 ? 14.801 3.453 -20.884 1.00 97.56 94 THR A CA 1
ATOM 691 C C . THR A 1 94 ? 14.110 2.473 -21.826 1.00 97.56 94 THR A C 1
ATOM 693 O O . THR A 1 94 ? 14.500 1.304 -21.900 1.00 97.56 94 THR A O 1
ATOM 696 N N . TYR A 1 95 ? 13.164 2.952 -22.630 1.00 96.00 95 TYR A N 1
ATOM 697 C CA . TYR A 1 95 ? 12.351 2.138 -23.544 1.00 96.00 95 TYR A CA 1
ATOM 698 C C . TYR A 1 95 ? 12.159 2.821 -24.906 1.00 96.00 95 TYR A C 1
ATOM 700 O O . TYR A 1 95 ? 12.633 3.940 -25.120 1.00 96.00 95 TYR A O 1
ATOM 708 N N . GLY A 1 96 ? 11.515 2.139 -25.855 1.00 92.50 96 GLY A N 1
ATOM 709 C CA . GLY A 1 96 ? 11.338 2.617 -27.230 1.00 92.50 96 GLY A CA 1
ATOM 710 C C . GLY A 1 96 ? 10.187 3.605 -27.431 1.00 92.50 96 GLY A C 1
ATOM 711 O O . GLY A 1 96 ? 9.797 3.838 -28.568 1.00 92.50 96 GLY A O 1
ATOM 712 N N . GLY A 1 97 ? 9.626 4.186 -26.368 1.00 89.38 97 GLY A N 1
ATOM 713 C CA . GLY A 1 97 ? 8.603 5.236 -26.458 1.00 89.38 97 GLY A CA 1
ATOM 714 C C . GLY A 1 97 ? 7.175 4.744 -26.715 1.00 89.38 97 GLY A C 1
ATOM 715 O O . GLY A 1 97 ? 6.271 5.567 -26.835 1.00 89.38 97 GLY A O 1
ATOM 716 N N . VAL A 1 98 ? 6.942 3.429 -26.780 1.00 91.81 98 VAL A N 1
ATOM 717 C CA . VAL A 1 98 ? 5.597 2.850 -26.905 1.00 91.81 98 VAL A CA 1
ATOM 718 C C . VAL A 1 98 ? 5.105 2.372 -25.541 1.00 91.81 98 VAL A C 1
ATOM 720 O O . VAL A 1 98 ? 5.720 1.506 -24.925 1.00 91.81 98 VAL A O 1
ATOM 723 N N . ILE A 1 99 ? 3.967 2.910 -25.104 1.00 94.31 99 ILE A N 1
ATOM 724 C CA . ILE A 1 99 ? 3.229 2.450 -23.924 1.00 94.31 99 ILE A CA 1
ATOM 725 C C . ILE A 1 99 ? 1.923 1.823 -24.411 1.00 94.31 99 ILE A C 1
ATOM 727 O O . ILE A 1 99 ? 1.191 2.429 -25.193 1.00 94.31 99 ILE A O 1
ATOM 731 N N . LEU A 1 100 ? 1.629 0.603 -23.969 1.00 93.75 100 LEU A N 1
ATOM 732 C CA . LEU A 1 100 ? 0.339 -0.033 -24.219 1.00 93.75 100 LEU A CA 1
ATOM 733 C C . LEU A 1 100 ? -0.662 0.450 -23.166 1.00 93.75 100 LEU A C 1
ATOM 735 O O . LEU A 1 100 ? -0.493 0.169 -21.980 1.00 93.75 100 LEU A O 1
ATOM 739 N N . GLU A 1 101 ? -1.699 1.159 -23.611 1.00 86.50 101 GLU A N 1
ATOM 740 C CA . GLU A 1 101 ? -2.728 1.801 -22.775 1.00 86.50 101 GLU A CA 1
ATOM 741 C C . GLU A 1 101 ? -3.765 0.791 -22.224 1.00 86.50 101 GLU A C 1
ATOM 743 O O . GLU A 1 101 ? -4.973 0.933 -22.411 1.00 86.50 101 GLU A O 1
ATOM 748 N N . SER A 1 102 ? -3.294 -0.276 -21.570 1.00 90.38 102 SER A N 1
ATOM 749 C CA . SER A 1 102 ? -4.099 -1.119 -20.672 1.00 90.38 102 SER A CA 1
ATOM 750 C C . SER A 1 102 ? -4.041 -0.591 -19.233 1.00 90.38 102 SER A C 1
ATOM 752 O O . SER A 1 102 ? -3.300 0.346 -18.951 1.00 90.38 102 SER A O 1
ATOM 754 N N . TYR A 1 103 ? -4.781 -1.208 -18.303 1.00 87.75 103 TYR A N 1
ATOM 755 C CA . TYR A 1 103 ? -4.600 -0.960 -16.869 1.00 87.75 103 TYR A CA 1
ATOM 756 C C . TYR A 1 103 ? -4.226 -2.251 -16.117 1.00 87.75 103 TYR A C 1
ATOM 758 O O . TYR A 1 103 ? -5.038 -3.182 -16.100 1.00 87.75 103 TYR A O 1
ATOM 766 N N . PRO A 1 104 ? -3.021 -2.337 -15.515 1.00 93.19 104 PRO A N 1
ATOM 767 C CA . PRO A 1 104 ? -1.918 -1.374 -15.597 1.00 93.19 104 PRO A CA 1
ATOM 768 C C . PRO A 1 104 ? -1.408 -1.219 -17.036 1.00 93.19 104 PRO A C 1
ATOM 770 O O . PRO A 1 104 ? -1.582 -2.126 -17.863 1.00 93.19 104 PRO A O 1
ATOM 773 N N . ALA A 1 105 ? -0.779 -0.086 -17.344 1.00 96.31 105 ALA A N 1
AT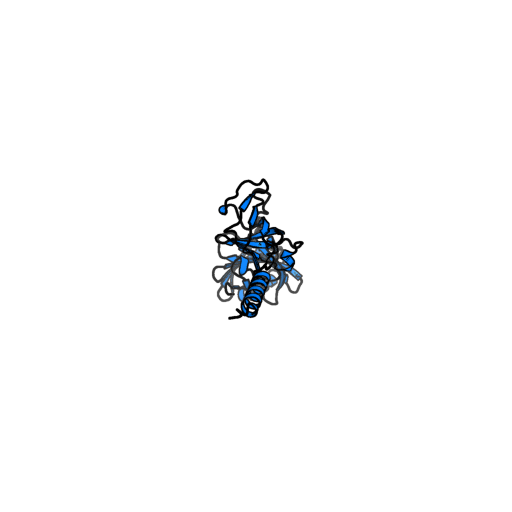OM 774 C CA . ALA A 1 105 ? -0.165 0.109 -18.656 1.00 96.31 105 ALA A CA 1
ATOM 775 C C . ALA A 1 105 ? 1.056 -0.805 -18.809 1.00 96.31 105 ALA A C 1
ATOM 777 O O . ALA A 1 105 ? 1.592 -1.297 -17.815 1.00 96.31 105 ALA A O 1
ATOM 778 N N . GLN A 1 106 ? 1.505 -1.053 -20.040 1.00 96.81 106 GLN A N 1
ATOM 779 C CA . GLN A 1 106 ? 2.635 -1.958 -20.278 1.00 96.81 106 GLN A CA 1
ATOM 780 C C . GLN A 1 106 ? 3.725 -1.341 -21.148 1.00 96.81 106 GLN A C 1
ATOM 782 O O . GLN A 1 106 ? 3.445 -0.695 -22.158 1.00 96.81 106 GLN A O 1
ATOM 787 N N . ILE A 1 107 ? 4.975 -1.624 -20.778 1.00 96.50 107 ILE A N 1
ATOM 788 C CA . ILE A 1 107 ? 6.177 -1.375 -21.576 1.00 96.50 107 ILE A CA 1
ATOM 789 C C . ILE A 1 107 ? 6.880 -2.716 -21.782 1.00 96.50 107 ILE A C 1
ATOM 791 O O . ILE A 1 107 ? 7.411 -3.305 -20.841 1.00 96.50 107 ILE A O 1
ATOM 795 N N . ASN A 1 108 ? 6.904 -3.190 -23.026 1.00 93.81 108 ASN A N 1
ATOM 796 C CA . ASN A 1 108 ? 7.479 -4.494 -23.376 1.00 93.81 108 ASN A CA 1
ATOM 797 C C . ASN A 1 108 ? 8.888 -4.394 -23.980 1.00 93.81 108 ASN A C 1
ATOM 799 O O . ASN A 1 108 ? 9.583 -5.400 -24.103 1.00 93.81 108 ASN A O 1
ATOM 803 N N . ASP A 1 109 ? 9.317 -3.194 -24.368 1.00 93.44 109 ASP A N 1
ATOM 804 C CA . ASP A 1 109 ? 10.571 -2.923 -25.071 1.00 93.44 109 ASP A CA 1
ATOM 805 C C . ASP A 1 109 ? 11.566 -2.125 -24.210 1.00 93.44 109 ASP A C 1
ATOM 807 O O . ASP A 1 109 ? 12.327 -1.291 -24.710 1.00 93.44 109 ASP A O 1
ATOM 811 N N . CYS A 1 110 ? 11.589 -2.396 -22.900 1.00 96.44 110 CYS A N 1
ATOM 812 C CA . CYS A 1 110 ? 12.614 -1.857 -22.013 1.00 96.44 110 CYS A CA 1
ATOM 813 C C . CYS A 1 110 ? 14.002 -2.309 -22.482 1.00 96.44 110 CYS A C 1
ATOM 815 O O . CYS A 1 110 ? 14.267 -3.498 -22.664 1.00 96.44 110 CYS A O 1
ATOM 817 N N . THR A 1 111 ? 14.900 -1.346 -22.669 1.00 96.69 111 THR A N 1
ATOM 818 C CA . THR A 1 111 ? 16.276 -1.598 -23.113 1.00 96.69 111 THR A CA 1
ATOM 819 C C . THR A 1 111 ? 17.299 -1.421 -22.001 1.00 96.69 111 THR A C 1
ATOM 821 O O . THR A 1 111 ? 18.376 -2.008 -22.080 1.00 96.69 111 THR A O 1
ATOM 824 N N . LYS A 1 112 ? 16.988 -0.629 -20.969 1.00 97.50 112 LYS A N 1
ATOM 825 C CA . LYS A 1 112 ? 17.871 -0.415 -19.822 1.00 97.50 112 LYS A CA 1
ATOM 826 C C . LYS A 1 112 ? 17.073 -0.035 -18.582 1.00 97.50 112 LYS A C 1
ATOM 828 O O . LYS A 1 112 ? 16.159 0.780 -18.670 1.00 97.50 112 LYS A O 1
ATOM 833 N N . LEU A 1 113 ? 17.473 -0.586 -17.442 1.00 97.88 113 LEU A N 1
ATOM 834 C CA . LEU A 1 113 ? 17.014 -0.186 -16.120 1.00 97.88 113 LEU A CA 1
ATOM 835 C C . LEU A 1 113 ? 18.231 0.186 -15.268 1.00 97.88 113 LEU A C 1
ATOM 837 O O . LEU A 1 113 ? 19.133 -0.627 -15.063 1.00 97.88 113 LEU A O 1
ATOM 841 N N . VAL A 1 114 ? 18.249 1.417 -14.762 1.00 97.44 114 VAL A N 1
ATOM 842 C CA . VAL A 1 114 ? 19.264 1.899 -13.820 1.00 97.44 114 VAL A CA 1
ATOM 843 C C . VAL A 1 114 ? 18.673 1.882 -12.416 1.00 97.44 114 VAL A C 1
ATOM 845 O O . VAL A 1 114 ? 17.746 2.628 -12.120 1.00 97.44 114 VAL A O 1
ATOM 848 N N . ALA A 1 115 ? 19.214 1.038 -11.546 1.00 94.75 115 ALA A N 1
ATOM 849 C CA . ALA A 1 115 ? 18.787 0.868 -10.168 1.00 94.75 115 ALA A CA 1
ATOM 850 C C . ALA A 1 115 ? 19.631 1.718 -9.207 1.00 94.75 115 ALA A C 1
ATOM 852 O O . ALA A 1 115 ? 20.861 1.632 -9.172 1.00 94.75 115 ALA A O 1
ATOM 853 N N . TYR A 1 116 ? 18.979 2.505 -8.353 1.00 89.94 116 TYR A N 1
ATOM 854 C CA . TYR A 1 116 ? 19.659 3.329 -7.347 1.00 89.94 116 TYR A CA 1
ATOM 855 C C . TYR A 1 116 ? 19.918 2.544 -6.051 1.00 89.94 116 TYR A C 1
ATOM 857 O O . TYR A 1 116 ? 19.477 2.925 -4.967 1.00 89.94 116 TYR A O 1
ATOM 865 N N . VAL A 1 117 ? 20.630 1.419 -6.169 1.00 81.69 117 VAL A N 1
ATOM 866 C CA . VAL A 1 117 ? 20.948 0.515 -5.051 1.00 81.69 117 VAL A CA 1
ATOM 867 C C . VAL A 1 117 ? 21.852 1.215 -4.028 1.00 81.69 117 VAL A C 1
ATOM 869 O O . VAL A 1 117 ? 22.826 1.877 -4.390 1.00 81.69 117 VAL A O 1
ATOM 872 N N . GLY A 1 118 ? 21.540 1.082 -2.736 1.00 67.69 118 GLY A N 1
ATOM 873 C CA . GLY A 1 118 ? 22.364 1.613 -1.640 1.00 67.69 118 GLY A CA 1
ATOM 874 C C . GLY A 1 118 ? 22.325 3.137 -1.455 1.00 67.69 118 GLY A C 1
ATOM 875 O O . GLY A 1 118 ? 22.947 3.648 -0.525 1.00 67.69 118 GLY A O 1
ATOM 876 N N . GLN A 1 119 ? 21.584 3.875 -2.288 1.00 63.00 119 GLN A N 1
ATOM 877 C CA . GLN A 1 119 ? 21.019 5.159 -1.861 1.00 63.00 119 GLN A CA 1
ATOM 878 C C . GLN A 1 119 ? 19.949 4.852 -0.807 1.00 63.00 119 GLN A C 1
ATOM 880 O O . GLN A 1 119 ? 19.378 3.765 -0.856 1.00 63.00 119 GLN A O 1
ATOM 885 N N . THR A 1 120 ? 19.698 5.751 0.151 1.00 49.03 120 THR A N 1
ATOM 886 C CA . THR A 1 120 ? 18.664 5.583 1.189 1.00 49.03 120 THR A CA 1
ATOM 887 C C . THR A 1 120 ? 17.318 5.262 0.540 1.00 49.03 120 THR A C 1
ATOM 889 O O . THR A 1 120 ? 16.549 6.163 0.208 1.00 49.03 120 THR A O 1
ATOM 892 N N . GLN A 1 121 ? 17.036 3.971 0.339 1.00 55.12 121 GLN A N 1
ATOM 893 C CA . GLN A 1 121 ? 15.683 3.475 0.204 1.00 55.12 121 GLN A CA 1
ATOM 894 C C . GLN A 1 121 ? 14.990 3.951 1.463 1.00 55.12 121 GLN A C 1
ATOM 896 O O . GLN A 1 121 ? 15.513 3.743 2.560 1.00 55.12 121 GLN A O 1
ATOM 901 N N . LEU A 1 122 ? 13.860 4.636 1.311 1.00 53.19 122 LEU A N 1
ATOM 902 C CA . LEU A 1 122 ? 12.993 4.852 2.453 1.00 53.19 122 LEU A CA 1
ATOM 903 C C . LEU A 1 122 ? 12.700 3.455 3.011 1.00 53.19 122 LEU A C 1
ATOM 905 O O . LEU A 1 122 ? 12.123 2.647 2.276 1.00 53.19 122 LEU A O 1
ATOM 909 N N . PRO A 1 123 ? 13.156 3.116 4.233 1.00 53.31 123 PRO A N 1
ATOM 910 C CA . PRO A 1 123 ? 12.702 1.889 4.853 1.00 53.31 123 PRO A CA 1
ATOM 911 C C . PRO A 1 123 ? 11.183 2.009 4.910 1.00 53.31 123 PRO A C 1
ATOM 913 O O . PRO A 1 123 ? 10.663 2.975 5.462 1.00 53.31 123 PRO A O 1
ATOM 916 N N . ASN A 1 124 ? 10.491 1.072 4.264 1.00 64.12 124 ASN A N 1
ATOM 917 C CA . ASN A 1 124 ? 9.038 1.059 4.143 1.00 64.12 124 ASN A CA 1
ATOM 918 C C . ASN A 1 124 ? 8.470 2.301 3.424 1.00 64.12 124 ASN A C 1
ATOM 920 O O . ASN A 1 124 ? 7.853 3.149 4.070 1.00 64.12 124 ASN A O 1
ATOM 924 N N . PRO A 1 125 ? 8.641 2.427 2.090 1.00 77.75 125 PRO A N 1
ATOM 925 C CA . PRO A 1 125 ? 8.045 3.533 1.343 1.00 77.75 125 PRO A CA 1
ATOM 926 C C . PRO A 1 125 ? 6.539 3.590 1.612 1.00 77.75 125 PRO A C 1
ATOM 928 O O . PRO A 1 125 ? 5.844 2.581 1.476 1.00 77.75 125 PRO A O 1
ATOM 931 N N . MET A 1 126 ? 6.053 4.768 1.996 1.00 85.81 126 MET A N 1
ATOM 932 C CA . MET A 1 126 ? 4.628 5.068 2.058 1.00 85.81 126 MET A CA 1
ATOM 933 C C . MET A 1 126 ? 4.208 5.624 0.705 1.00 85.81 126 MET A C 1
ATOM 935 O O . MET A 1 126 ? 4.718 6.659 0.274 1.00 85.81 126 MET A O 1
ATOM 939 N N . ILE A 1 127 ? 3.315 4.922 0.015 1.00 85.81 127 ILE A N 1
ATOM 940 C CA . ILE A 1 127 ? 2.909 5.277 -1.345 1.00 85.81 127 ILE A CA 1
ATOM 941 C C . ILE A 1 127 ? 1.419 5.597 -1.350 1.00 85.81 127 ILE A C 1
ATOM 943 O O . ILE A 1 127 ? 0.628 4.749 -0.955 1.00 85.81 127 ILE A O 1
ATOM 947 N N . ALA A 1 128 ? 1.059 6.812 -1.773 1.00 90.69 128 ALA A N 1
ATOM 948 C CA . ALA A 1 128 ? -0.321 7.308 -1.767 1.00 90.69 128 ALA A CA 1
ATOM 949 C C . ALA A 1 128 ? -1.195 6.619 -2.823 1.00 90.69 128 ALA A C 1
ATOM 951 O O . ALA A 1 128 ? -0.730 6.406 -3.940 1.00 90.69 128 ALA A O 1
ATOM 952 N N . PHE A 1 129 ? -2.460 6.358 -2.532 1.00 91.94 129 PHE A N 1
ATOM 953 C CA . PHE A 1 129 ? -3.464 5.910 -3.501 1.00 91.94 129 PHE A CA 1
ATOM 954 C C . PHE A 1 129 ? -4.687 6.829 -3.432 1.00 91.94 129 PHE A C 1
ATOM 956 O O . PHE A 1 129 ? -4.894 7.512 -2.433 1.00 91.94 129 PHE A O 1
ATOM 963 N N . ASP A 1 130 ? -5.500 6.840 -4.487 1.00 91.56 130 ASP A N 1
ATOM 964 C CA . ASP A 1 130 ? -6.744 7.624 -4.503 1.00 91.56 130 ASP A CA 1
ATOM 965 C C . ASP A 1 130 ? -7.896 6.878 -3.812 1.00 91.56 130 ASP A C 1
ATOM 967 O O . ASP A 1 130 ? -8.819 7.480 -3.272 1.00 91.56 130 ASP A O 1
ATOM 971 N N . THR A 1 131 ? -7.848 5.545 -3.834 1.00 94.38 131 THR A N 1
ATOM 972 C CA . THR A 1 131 ? -8.847 4.657 -3.228 1.00 94.38 131 THR A CA 1
ATOM 973 C C . THR A 1 131 ? -8.137 3.501 -2.533 1.00 94.38 131 THR A C 1
ATOM 975 O O . THR A 1 131 ? -7.012 3.173 -2.920 1.00 94.38 131 THR A O 1
ATOM 978 N N . PRO A 1 132 ? -8.752 2.849 -1.530 1.00 95.94 132 PRO A N 1
ATOM 979 C CA . PRO A 1 132 ? -8.147 1.720 -0.824 1.00 95.94 132 PRO A CA 1
ATOM 980 C C . PRO A 1 132 ? -8.137 0.416 -1.650 1.00 95.94 132 PRO A C 1
ATOM 982 O O . PRO A 1 132 ? -8.314 -0.672 -1.100 1.00 95.94 132 PRO A O 1
ATOM 985 N N . ASP A 1 133 ? -7.934 0.510 -2.966 1.00 95.19 133 ASP A N 1
ATOM 986 C CA . ASP A 1 133 ? -7.712 -0.618 -3.865 1.00 95.19 133 ASP A CA 1
ATOM 987 C C . ASP A 1 133 ? -6.216 -0.769 -4.162 1.00 95.19 133 ASP A C 1
ATOM 989 O O . ASP A 1 133 ? -5.600 0.040 -4.858 1.00 95.19 133 ASP A O 1
ATOM 993 N N . PHE A 1 134 ? -5.632 -1.842 -3.633 1.00 94.19 134 PHE A N 1
ATOM 994 C CA . PHE A 1 134 ? -4.226 -2.182 -3.806 1.00 94.19 134 PHE A CA 1
ATOM 995 C C . PHE A 1 134 ? -4.054 -3.476 -4.607 1.00 94.19 134 PHE A C 1
ATOM 997 O O . PHE A 1 134 ? -2.968 -4.058 -4.582 1.00 94.19 134 PHE A O 1
ATOM 1004 N N . ARG A 1 135 ? -5.077 -3.970 -5.320 1.00 92.81 135 ARG A N 1
ATOM 1005 C CA . ARG A 1 135 ? -5.054 -5.309 -5.943 1.00 92.81 135 ARG A CA 1
ATOM 1006 C C . ARG A 1 135 ? -3.900 -5.495 -6.916 1.00 92.81 135 ARG A C 1
ATOM 1008 O O . ARG A 1 135 ? -3.264 -6.547 -6.932 1.00 92.81 135 ARG A O 1
ATOM 1015 N N . PHE A 1 136 ? -3.550 -4.452 -7.661 1.00 88.12 136 PHE A N 1
ATOM 1016 C CA . PHE A 1 136 ? -2.415 -4.504 -8.581 1.00 88.12 136 PHE A CA 1
ATOM 1017 C C . PHE A 1 136 ? -1.053 -4.536 -7.889 1.00 88.12 136 PHE A C 1
ATOM 1019 O O . PHE A 1 136 ? -0.099 -5.022 -8.485 1.00 88.12 136 PHE A O 1
ATOM 1026 N N . VAL A 1 137 ? -0.936 -4.069 -6.647 1.00 89.94 137 VAL A N 1
ATOM 1027 C CA . VAL A 1 137 ? 0.354 -3.991 -5.947 1.00 89.94 137 VAL A CA 1
ATOM 1028 C C . VAL A 1 137 ? 0.474 -5.062 -4.868 1.00 89.94 137 VAL A C 1
ATOM 1030 O O . VAL A 1 137 ? 1.438 -5.821 -4.865 1.00 89.94 137 VAL A O 1
ATOM 1033 N N . ALA A 1 138 ? -0.523 -5.152 -3.991 1.00 90.81 138 ALA A N 1
ATOM 1034 C CA . ALA A 1 138 ? -0.540 -6.021 -2.820 1.00 90.81 138 ALA A CA 1
ATOM 1035 C C . ALA A 1 138 ? -1.566 -7.166 -2.907 1.00 90.81 138 ALA A C 1
ATOM 1037 O O . ALA A 1 138 ? -1.608 -8.009 -2.015 1.00 90.81 138 ALA A O 1
ATOM 1038 N N . GLY A 1 139 ? -2.380 -7.224 -3.967 1.00 92.75 139 GLY A N 1
ATOM 1039 C CA . GLY A 1 139 ? -3.334 -8.317 -4.184 1.00 92.75 139 GLY A CA 1
ATOM 1040 C C . GLY A 1 139 ? -4.634 -8.208 -3.387 1.00 92.75 139 GLY A C 1
ATOM 1041 O O . GLY A 1 139 ? -5.368 -9.186 -3.325 1.00 92.75 139 GLY A O 1
ATOM 1042 N N . PHE A 1 140 ? -4.933 -7.054 -2.779 1.00 96.00 140 PHE A N 1
ATOM 1043 C CA . PHE A 1 140 ? -6.189 -6.842 -2.059 1.00 96.00 140 PHE A CA 1
ATOM 1044 C C . PHE A 1 140 ? -6.689 -5.396 -2.108 1.00 96.00 140 PHE A C 1
ATOM 1046 O O . PHE A 1 140 ? -5.914 -4.474 -2.341 1.00 96.00 140 PHE A O 1
ATOM 1053 N N . ALA A 1 141 ? -7.977 -5.203 -1.834 1.00 97.19 141 ALA A N 1
ATOM 1054 C CA . ALA A 1 141 ? -8.596 -3.908 -1.557 1.00 97.19 141 ALA A CA 1
ATOM 1055 C C . ALA A 1 141 ? -9.298 -3.929 -0.193 1.00 97.19 141 ALA A C 1
ATOM 1057 O O . ALA A 1 141 ? -9.726 -4.997 0.255 1.00 97.19 141 ALA A O 1
ATOM 1058 N N . LEU A 1 142 ? -9.445 -2.766 0.446 1.00 97.25 142 LEU A N 1
ATOM 1059 C CA . LEU A 1 142 ? -10.308 -2.601 1.617 1.00 97.25 142 LEU A CA 1
ATOM 1060 C C . LEU A 1 142 ? -11.680 -2.102 1.176 1.00 97.25 142 LEU A C 1
ATOM 1062 O O . LEU A 1 142 ? -11.804 -1.068 0.525 1.00 97.25 142 LEU A O 1
ATOM 1066 N N . GLU A 1 143 ? -12.716 -2.839 1.554 1.00 96.50 143 GLU A N 1
ATOM 1067 C CA . GLU A 1 143 ? -14.107 -2.545 1.217 1.00 96.50 143 GLU A CA 1
ATOM 1068 C C . GLU A 1 143 ? -14.980 -2.552 2.471 1.00 96.50 143 GLU A C 1
ATOM 1070 O O . GLU A 1 143 ? -14.586 -3.086 3.506 1.00 96.50 143 GLU A O 1
ATOM 1075 N N . GLY A 1 144 ? -16.196 -2.010 2.364 1.00 95.00 144 GLY A N 1
ATOM 1076 C CA . GLY A 1 144 ? -17.151 -2.000 3.477 1.00 95.00 144 GLY A CA 1
ATOM 1077 C C . GLY A 1 144 ? -16.843 -0.942 4.536 1.00 95.00 144 GLY A C 1
ATOM 1078 O O . GLY A 1 144 ? -17.173 -1.132 5.703 1.00 95.00 144 GLY A O 1
ATOM 1079 N N . MET A 1 145 ? -16.202 0.161 4.138 1.00 94.62 145 MET A N 1
ATOM 1080 C CA . MET A 1 145 ? -15.983 1.293 5.032 1.00 94.62 145 MET A CA 1
ATOM 1081 C C . MET A 1 145 ? -17.331 1.840 5.523 1.00 94.62 145 MET A C 1
ATOM 1083 O O . MET A 1 145 ? -18.186 2.128 4.683 1.00 94.62 145 MET A O 1
ATOM 1087 N N . PRO A 1 146 ? -17.560 1.963 6.842 1.00 94.25 146 PRO A N 1
ATOM 1088 C CA . PRO A 1 146 ? -18.825 2.478 7.341 1.00 94.25 146 PRO A CA 1
ATOM 1089 C C . PRO A 1 146 ? -18.894 4.004 7.227 1.00 94.25 146 PRO A C 1
ATOM 1091 O O . PRO A 1 146 ? -17.879 4.687 7.349 1.00 94.25 146 PRO A O 1
ATOM 1094 N N . ASP A 1 147 ? -20.111 4.545 7.137 1.00 94.00 147 ASP A N 1
ATOM 1095 C CA . ASP A 1 147 ? -20.370 5.997 7.077 1.00 94.00 147 ASP A CA 1
ATOM 1096 C C . ASP A 1 147 ? -19.890 6.764 8.327 1.00 94.00 147 ASP A C 1
ATOM 1098 O O . ASP A 1 147 ? -19.802 7.991 8.320 1.00 94.00 147 ASP A O 1
ATOM 1102 N N . SER A 1 148 ? -19.587 6.050 9.418 1.00 91.44 148 SER A N 1
ATOM 1103 C CA . SER A 1 148 ? -19.069 6.621 10.664 1.00 91.44 148 SER A CA 1
ATOM 1104 C C . SER A 1 148 ? -17.623 7.119 10.566 1.00 91.44 148 SER A C 1
ATOM 1106 O O . SER A 1 148 ? -17.179 7.813 11.481 1.00 91.44 148 SER A O 1
ATOM 1108 N N . ILE A 1 149 ? -16.890 6.764 9.503 1.00 94.81 149 ILE A N 1
ATOM 1109 C CA . ILE A 1 149 ? -15.546 7.286 9.234 1.00 94.81 149 ILE A CA 1
ATOM 1110 C C . ILE A 1 149 ? -15.395 7.761 7.793 1.00 94.81 149 ILE A C 1
ATOM 1112 O O . ILE A 1 149 ? -15.907 7.162 6.850 1.00 94.81 149 ILE A O 1
ATOM 1116 N N . LYS A 1 150 ? -14.631 8.835 7.628 1.00 95.31 150 LYS A N 1
ATOM 1117 C CA . LYS A 1 150 ? -14.113 9.303 6.346 1.00 95.31 150 LYS A CA 1
ATOM 1118 C C . LYS A 1 150 ? -12.690 8.788 6.182 1.00 95.31 150 LYS A C 1
ATOM 1120 O O . LYS A 1 150 ? -12.011 8.492 7.160 1.00 95.31 150 LYS A O 1
ATOM 1125 N N . THR A 1 151 ? -12.249 8.659 4.937 1.00 95.94 151 THR A N 1
ATOM 1126 C CA . THR A 1 151 ? -10.854 8.354 4.611 1.00 95.94 151 THR A CA 1
ATOM 1127 C C . THR A 1 151 ? -10.195 9.624 4.094 1.00 95.94 151 THR A C 1
ATOM 1129 O O . THR A 1 151 ? -10.569 10.114 3.030 1.00 95.94 151 THR A O 1
ATOM 1132 N N . ASP A 1 152 ? -9.240 10.148 4.854 1.00 95.94 152 ASP A N 1
ATOM 1133 C CA . ASP A 1 152 ? -8.531 11.398 4.563 1.00 95.94 152 ASP A CA 1
ATOM 1134 C C . ASP A 1 152 ? -7.224 11.151 3.800 1.00 95.94 152 ASP A C 1
ATOM 1136 O O . ASP A 1 152 ? -6.743 12.013 3.064 1.00 95.94 152 ASP A O 1
ATOM 1140 N N . GLY A 1 153 ? -6.669 9.945 3.933 1.00 96.56 153 GLY A N 1
ATOM 1141 C CA . GLY A 1 153 ? -5.471 9.510 3.231 1.00 96.56 153 GLY A CA 1
ATOM 1142 C C . GLY A 1 153 ? -5.469 8.003 3.025 1.00 96.56 153 GLY A C 1
ATOM 1143 O O . GLY A 1 153 ? -5.949 7.251 3.870 1.00 96.56 153 GLY A O 1
ATOM 1144 N N . VAL A 1 154 ? -4.922 7.551 1.898 1.00 97.69 154 VAL A N 1
ATOM 1145 C CA . VAL A 1 154 ? -4.792 6.130 1.562 1.00 97.69 154 VAL A CA 1
ATOM 1146 C C . VAL A 1 154 ? -3.350 5.853 1.179 1.00 97.69 154 VAL A C 1
ATOM 1148 O O . VAL A 1 154 ? -2.812 6.469 0.261 1.00 97.69 154 VAL A O 1
ATOM 1151 N N . TRP A 1 155 ? -2.730 4.894 1.855 1.00 95.50 155 TRP A N 1
ATOM 1152 C CA . TRP A 1 155 ? -1.317 4.589 1.699 1.00 95.50 155 TRP A CA 1
ATOM 1153 C C . TRP A 1 155 ? -1.078 3.086 1.659 1.00 95.50 155 TRP A C 1
ATOM 1155 O O . TRP A 1 155 ? -1.714 2.320 2.379 1.00 95.50 155 TRP A O 1
ATOM 1165 N N . LEU A 1 156 ? -0.089 2.669 0.875 1.00 92.88 156 LEU A N 1
ATOM 1166 C CA . LEU A 1 156 ? 0.498 1.339 0.959 1.00 92.88 156 LEU A CA 1
ATOM 1167 C C . LEU A 1 156 ? 1.938 1.463 1.450 1.00 92.88 156 LEU A C 1
ATOM 1169 O O . LEU A 1 156 ? 2.778 2.098 0.810 1.00 92.88 156 LEU A O 1
ATOM 1173 N N . ILE A 1 157 ? 2.212 0.850 2.593 1.00 89.81 157 ILE A N 1
ATOM 1174 C CA . ILE A 1 157 ? 3.504 0.854 3.265 1.00 89.81 157 ILE A CA 1
ATOM 1175 C C . ILE A 1 157 ? 4.266 -0.402 2.853 1.00 89.81 157 ILE A C 1
ATOM 1177 O O . ILE A 1 157 ? 3.756 -1.520 2.970 1.00 89.81 157 ILE A O 1
ATOM 1181 N N . ALA A 1 158 ? 5.489 -0.216 2.351 1.00 84.25 158 ALA A N 1
ATOM 1182 C CA . ALA A 1 158 ? 6.381 -1.303 1.933 1.00 84.25 158 ALA A CA 1
ATOM 1183 C C . ALA A 1 158 ? 5.763 -2.288 0.915 1.00 84.25 158 ALA A C 1
ATOM 1185 O O . ALA A 1 158 ? 6.196 -3.435 0.813 1.00 84.25 158 ALA A O 1
ATOM 1186 N N . GLY A 1 159 ? 4.731 -1.857 0.181 1.00 85.75 159 GLY A N 1
ATOM 1187 C CA . GLY A 1 159 ? 3.992 -2.695 -0.767 1.00 85.75 159 GLY A CA 1
ATOM 1188 C C . GLY A 1 159 ? 3.088 -3.761 -0.138 1.00 85.75 159 GLY A C 1
ATOM 1189 O O . GLY A 1 159 ? 2.603 -4.619 -0.868 1.00 85.75 159 GLY A O 1
ATOM 1190 N N . LYS A 1 160 ? 2.883 -3.759 1.188 1.00 90.12 160 LYS A N 1
ATOM 1191 C CA . LYS A 1 160 ? 2.209 -4.866 1.897 1.00 90.12 160 LYS A CA 1
ATOM 1192 C C . LYS A 1 160 ? 1.152 -4.432 2.907 1.00 90.12 160 LYS A C 1
ATOM 1194 O O . LYS A 1 160 ? 0.160 -5.139 3.064 1.00 90.12 160 LYS A O 1
ATOM 1199 N N . THR A 1 161 ? 1.353 -3.300 3.577 1.00 94.38 161 THR A N 1
ATOM 1200 C CA . THR A 1 161 ? 0.459 -2.841 4.648 1.00 94.38 161 THR A CA 1
ATOM 1201 C C . THR A 1 161 ? -0.329 -1.637 4.170 1.00 94.38 161 THR A C 1
ATOM 1203 O O . THR A 1 161 ? 0.248 -0.581 3.922 1.00 94.38 161 THR A O 1
ATOM 1206 N N . ALA A 1 162 ? -1.642 -1.784 4.040 1.00 96.88 162 ALA A N 1
ATOM 1207 C CA . ALA A 1 162 ? -2.526 -0.655 3.805 1.00 96.88 162 ALA A CA 1
ATOM 1208 C C . ALA A 1 162 ? -2.610 0.187 5.083 1.00 96.88 162 ALA A C 1
ATOM 1210 O O . ALA A 1 162 ? -2.807 -0.367 6.164 1.00 96.88 162 ALA A O 1
ATOM 1211 N N . GLN A 1 163 ? -2.478 1.504 4.960 1.00 97.69 163 GLN A N 1
ATOM 1212 C CA . GLN A 1 163 ? -2.814 2.478 5.992 1.00 97.69 163 GLN A CA 1
ATOM 1213 C C . GLN A 1 163 ? -3.822 3.461 5.415 1.00 97.69 163 GLN A C 1
ATOM 1215 O O . GLN A 1 163 ? -3.585 4.051 4.364 1.00 97.69 163 GLN A O 1
ATOM 1220 N N . LEU A 1 164 ? -4.916 3.657 6.132 1.00 98.25 164 LEU A N 1
ATOM 1221 C CA . LEU A 1 164 ? -5.883 4.705 5.890 1.00 98.25 164 LEU A CA 1
ATOM 1222 C C . LEU A 1 164 ? -5.792 5.694 7.044 1.00 98.25 164 LEU A C 1
ATOM 1224 O O . LEU A 1 164 ? -5.918 5.297 8.204 1.00 98.25 164 LEU A O 1
ATOM 1228 N N . ASP A 1 165 ? -5.573 6.958 6.720 1.00 98.00 165 ASP A N 1
ATOM 1229 C CA . ASP A 1 165 ? -5.810 8.036 7.671 1.00 98.00 165 ASP A CA 1
ATOM 1230 C C . ASP A 1 165 ? -7.322 8.274 7.663 1.00 98.00 165 ASP A C 1
ATOM 1232 O O . ASP A 1 165 ? -7.930 8.381 6.592 1.00 98.00 165 ASP A O 1
ATOM 1236 N N . VAL A 1 166 ? -7.947 8.242 8.837 1.00 97.88 166 VAL A N 1
ATOM 1237 C CA . VAL A 1 166 ? -9.407 8.279 8.966 1.00 97.88 166 VAL A CA 1
ATOM 1238 C C . VAL A 1 166 ? -9.837 9.355 9.944 1.00 97.88 166 VAL A C 1
ATOM 1240 O O . VAL A 1 166 ? -9.149 9.606 10.929 1.00 97.88 166 VAL A O 1
ATOM 1243 N N . SER A 1 167 ? -11.015 9.924 9.726 1.00 97.50 167 SER A N 1
ATOM 1244 C CA . SER A 1 167 ? -11.650 10.844 10.666 1.00 97.50 167 SER A CA 1
ATOM 1245 C C . SER A 1 167 ? -13.084 10.430 10.952 1.00 97.50 167 SER A C 1
ATOM 1247 O O . SER A 1 167 ? -13.773 9.870 10.096 1.00 97.50 167 SER A O 1
ATOM 1249 N N . THR A 1 168 ? -13.550 10.670 12.174 1.00 96.00 168 THR A N 1
ATOM 1250 C CA . THR A 1 168 ? -14.962 10.470 12.526 1.00 96.00 168 THR A CA 1
ATOM 1251 C C . THR A 1 168 ? -15.841 11.573 11.928 1.00 96.00 168 THR A C 1
ATOM 1253 O O . THR A 1 168 ? -15.366 12.545 11.339 1.00 96.00 168 THR A O 1
ATOM 1256 N N . THR A 1 169 ? -17.160 11.464 12.098 1.00 90.69 169 THR A N 1
ATOM 1257 C CA . THR A 1 169 ? -18.101 12.535 11.723 1.00 90.69 169 THR A CA 1
ATOM 1258 C C . THR A 1 169 ? -17.887 13.837 12.492 1.00 90.69 169 THR A C 1
ATOM 1260 O O . THR A 1 169 ? -18.282 14.888 11.993 1.00 90.69 169 THR A O 1
ATOM 1263 N N . ASP A 1 170 ? -17.254 13.756 13.664 1.00 92.50 170 ASP A N 1
ATOM 1264 C CA . ASP A 1 170 ? -16.898 14.891 14.520 1.00 92.50 170 ASP A CA 1
ATOM 1265 C C . ASP A 1 170 ? -15.423 15.302 14.342 1.00 92.50 170 ASP A C 1
ATOM 1267 O O . ASP A 1 170 ? -14.845 15.947 15.213 1.00 92.50 170 ASP A O 1
ATOM 1271 N N . ASP A 1 171 ? -14.813 14.898 13.220 1.00 94.75 171 ASP A N 1
ATOM 1272 C CA . ASP A 1 171 ? -13.448 15.230 12.798 1.00 94.75 171 ASP A CA 1
ATOM 1273 C C . ASP A 1 171 ? -12.357 14.816 13.810 1.00 94.75 171 ASP A C 1
ATOM 1275 O O . ASP A 1 171 ? -11.288 15.419 13.893 1.00 94.75 171 ASP A O 1
ATOM 1279 N N . VAL A 1 172 ? -12.608 13.749 14.576 1.00 96.94 172 VAL A N 1
ATOM 1280 C CA . VAL A 1 172 ? -11.574 13.105 15.396 1.00 96.94 172 VAL A CA 1
ATOM 1281 C C . VAL A 1 172 ? -10.711 12.244 14.483 1.00 96.94 172 VAL A C 1
ATOM 1283 O O . VAL A 1 172 ? -11.229 11.332 13.841 1.00 96.94 172 VAL A O 1
ATOM 1286 N N . GLU A 1 173 ? -9.411 12.520 14.433 1.00 97.69 173 GLU A N 1
ATOM 1287 C CA . GLU A 1 173 ? -8.458 11.835 13.558 1.00 97.69 173 GLU A CA 1
ATOM 1288 C C . GLU A 1 173 ? -7.949 10.522 14.165 1.00 97.69 173 GLU A C 1
ATOM 1290 O O . GLU A 1 173 ? -7.672 10.411 15.361 1.00 97.69 173 GLU A O 1
ATOM 1295 N N . GLY A 1 174 ? -7.772 9.528 13.307 1.00 97.75 174 GLY A N 1
ATOM 1296 C CA . GLY A 1 174 ? -7.268 8.211 13.638 1.00 97.75 174 GLY A CA 1
ATOM 1297 C C . GLY A 1 174 ? -6.632 7.542 12.429 1.00 97.75 174 GLY A C 1
ATOM 1298 O O . GLY A 1 174 ? -6.377 8.144 11.387 1.00 97.75 174 GLY A O 1
ATOM 1299 N N . MET A 1 175 ? -6.344 6.260 12.584 1.0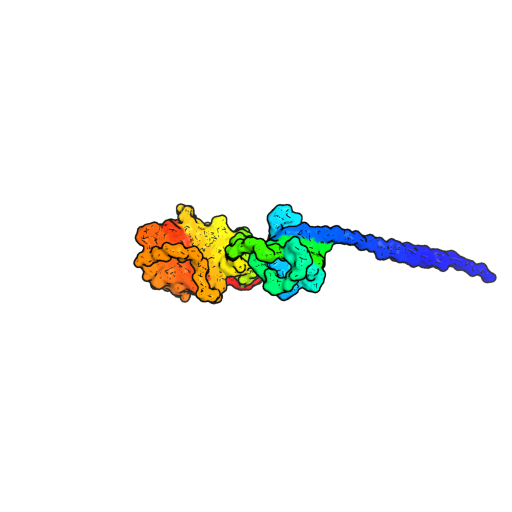0 98.00 175 MET A N 1
ATOM 1300 C CA . MET A 1 175 ? -5.640 5.473 11.589 1.00 98.00 175 MET A CA 1
ATOM 1301 C C . MET A 1 175 ? -6.171 4.047 11.581 1.00 98.00 175 MET A C 1
ATOM 1303 O O . MET A 1 175 ? -6.386 3.436 12.627 1.00 98.00 175 MET A O 1
ATOM 1307 N N . LEU A 1 176 ? -6.363 3.513 10.384 1.00 98.31 176 LEU A N 1
ATOM 1308 C CA . LEU A 1 176 ? -6.739 2.132 10.149 1.00 98.31 176 LEU A CA 1
ATOM 1309 C C . LEU A 1 176 ? -5.644 1.461 9.324 1.00 98.31 176 LEU A C 1
ATOM 1311 O O . LEU A 1 176 ? -5.286 1.943 8.254 1.00 98.31 176 LEU A O 1
ATOM 1315 N N . ARG A 1 177 ? -5.131 0.325 9.785 1.00 97.88 177 ARG A N 1
ATOM 1316 C CA . ARG A 1 177 ? -4.184 -0.499 9.033 1.00 97.88 177 ARG A CA 1
ATOM 1317 C C . ARG A 1 177 ? -4.724 -1.883 8.768 1.00 97.88 177 ARG A C 1
ATOM 1319 O O . ARG A 1 177 ? -5.475 -2.429 9.570 1.00 97.88 177 ARG A O 1
ATOM 1326 N N . CYS A 1 178 ? -4.294 -2.442 7.644 1.00 97.56 178 CYS A N 1
ATOM 1327 C CA . CYS A 1 178 ? -4.587 -3.809 7.257 1.00 97.56 178 CYS A CA 1
ATOM 1328 C C . CYS A 1 178 ? -3.404 -4.425 6.509 1.00 97.56 178 CYS A C 1
ATOM 1330 O O . CYS A 1 178 ? -2.840 -3.806 5.605 1.00 97.56 178 CYS A O 1
ATOM 1332 N N . ALA A 1 179 ? -3.061 -5.664 6.841 1.00 96.06 179 ALA A N 1
ATOM 1333 C CA . ALA A 1 179 ? -2.111 -6.464 6.077 1.00 96.06 179 ALA A CA 1
ATOM 1334 C C . ALA A 1 179 ? -2.532 -7.934 6.080 1.00 96.06 179 ALA A C 1
ATOM 1336 O O . ALA A 1 179 ? -3.226 -8.396 6.986 1.00 96.06 179 ALA A O 1
ATOM 1337 N N . LYS A 1 180 ? -2.102 -8.685 5.063 1.00 94.31 180 LYS A N 1
ATOM 1338 C CA . LYS A 1 180 ? -2.218 -10.147 5.086 1.00 94.31 180 LYS A CA 1
ATOM 1339 C C . LYS A 1 180 ? -1.385 -10.670 6.251 1.00 94.31 180 LYS A C 1
ATOM 1341 O O . LYS A 1 180 ? -0.262 -10.207 6.411 1.00 94.31 180 LYS A O 1
ATOM 1346 N N . ASN A 1 181 ? -1.923 -11.599 7.036 1.00 86.25 181 ASN A N 1
ATOM 1347 C CA . ASN A 1 181 ? -1.324 -12.033 8.296 1.00 86.25 181 ASN A CA 1
ATOM 1348 C C . ASN A 1 181 ? 0.147 -12.442 8.108 1.00 86.25 181 ASN A C 1
ATOM 1350 O O . ASN A 1 181 ? 0.449 -13.433 7.435 1.00 86.25 181 ASN A O 1
ATOM 1354 N N . THR A 1 182 ? 1.049 -11.637 8.671 1.00 75.94 182 THR A N 1
ATOM 1355 C CA . THR A 1 182 ? 2.500 -11.853 8.619 1.00 75.94 182 THR A CA 1
ATOM 1356 C C . THR A 1 182 ? 3.051 -12.345 9.955 1.00 75.94 182 THR A C 1
ATOM 1358 O O . THR A 1 182 ? 4.193 -12.804 10.001 1.00 75.94 182 THR A O 1
ATOM 1361 N N . GLY A 1 183 ? 2.260 -12.261 11.032 1.00 76.88 183 GLY A N 1
ATOM 1362 C CA . GLY A 1 183 ? 2.726 -12.438 12.407 1.00 76.88 183 GLY A CA 1
ATOM 1363 C C . GLY A 1 183 ? 3.588 -11.277 12.920 1.00 76.88 183 GLY A C 1
ATOM 1364 O O . GLY A 1 183 ? 4.199 -11.402 13.982 1.00 76.88 183 GLY A O 1
ATOM 1365 N N . GLU A 1 184 ? 3.671 -10.171 12.176 1.00 83.31 184 GLU A N 1
ATOM 1366 C CA . GLU A 1 184 ? 4.370 -8.951 12.578 1.00 83.31 184 GLU A CA 1
ATOM 1367 C C . GLU A 1 184 ? 3.368 -7.919 13.107 1.00 83.31 184 GLU A C 1
ATOM 1369 O O . GLU A 1 184 ? 2.239 -7.827 12.635 1.00 83.31 184 GLU A O 1
ATOM 1374 N N . ASP A 1 185 ? 3.787 -7.098 14.070 1.00 87.25 185 ASP A N 1
ATOM 1375 C CA . ASP A 1 185 ? 2.962 -5.984 14.536 1.00 87.25 185 ASP A CA 1
ATOM 1376 C C . ASP A 1 185 ? 2.831 -4.915 13.441 1.00 87.25 185 ASP A C 1
ATOM 1378 O O . ASP A 1 185 ? 3.789 -4.211 13.109 1.00 87.25 185 ASP A O 1
ATOM 1382 N N . ILE A 1 186 ? 1.620 -4.774 12.900 1.00 93.06 186 ILE A N 1
ATOM 1383 C CA . ILE A 1 186 ? 1.306 -3.772 11.880 1.00 93.06 186 ILE A CA 1
ATOM 1384 C C . ILE A 1 186 ? 0.845 -2.433 12.467 1.00 93.06 186 ILE A C 1
ATOM 1386 O O . ILE A 1 186 ? 0.685 -1.471 11.715 1.00 93.06 186 ILE A O 1
ATOM 1390 N N . SER A 1 187 ? 0.644 -2.321 13.784 1.00 91.12 187 SER A N 1
ATOM 1391 C CA . SER A 1 187 ? 0.124 -1.098 14.412 1.00 91.12 187 SER A CA 1
ATOM 1392 C C . SER A 1 187 ? 1.078 0.088 14.256 1.00 91.12 187 SER A C 1
ATOM 1394 O O . SER A 1 187 ? 0.643 1.226 14.092 1.00 91.12 187 SER A O 1
ATOM 1396 N N . GLY A 1 188 ? 2.391 -0.173 14.259 1.00 85.81 188 GLY A N 1
ATOM 1397 C CA . GLY A 1 188 ? 3.432 0.859 14.288 1.00 85.81 188 GLY A CA 1
ATOM 1398 C C . GLY A 1 188 ? 3.410 1.721 15.553 1.00 85.81 188 GLY A C 1
ATOM 1399 O O . GLY A 1 188 ? 4.002 2.801 15.559 1.00 85.81 188 GLY A O 1
ATOM 1400 N N . LEU A 1 189 ? 2.721 1.272 16.605 1.00 89.56 189 LEU A N 1
ATOM 1401 C CA . LEU A 1 189 ? 2.591 1.982 17.869 1.00 89.56 189 LEU A CA 1
ATOM 1402 C C . LEU A 1 189 ? 3.707 1.550 18.823 1.00 89.56 189 LEU A C 1
ATOM 1404 O O . LEU A 1 189 ? 3.572 0.605 19.595 1.00 89.56 189 LEU A O 1
ATOM 1408 N N . TYR A 1 190 ? 4.825 2.273 18.799 1.00 86.06 190 TYR A N 1
ATOM 1409 C CA . TYR A 1 190 ? 5.953 2.010 19.692 1.00 86.06 190 TYR A CA 1
ATOM 1410 C C . TYR A 1 190 ? 5.912 2.911 20.928 1.00 86.06 190 TYR A C 1
ATOM 1412 O O . TYR A 1 190 ? 5.762 4.127 20.826 1.00 86.06 190 TYR A O 1
ATOM 1420 N N . GLY A 1 191 ? 6.092 2.317 22.111 1.00 86.31 191 GLY A N 1
ATOM 1421 C CA . GLY A 1 191 ? 6.173 3.062 23.374 1.00 86.31 191 GLY A CA 1
ATOM 1422 C C . GLY A 1 191 ? 4.829 3.558 23.918 1.00 86.31 191 GLY A C 1
ATOM 1423 O O . GLY A 1 191 ? 4.810 4.407 24.808 1.00 86.31 191 GLY A O 1
ATOM 1424 N N . ILE A 1 192 ? 3.712 3.037 23.408 1.00 88.75 192 ILE A N 1
ATOM 1425 C CA . ILE A 1 192 ? 2.377 3.291 23.954 1.00 88.75 192 ILE A CA 1
ATOM 1426 C C . ILE A 1 192 ? 2.009 2.142 24.894 1.00 88.75 192 ILE A C 1
ATOM 1428 O O . ILE A 1 192 ? 2.102 0.976 24.523 1.00 88.75 192 ILE A O 1
ATOM 1432 N N . SER A 1 193 ? 1.601 2.486 26.115 1.00 89.31 193 SER A N 1
ATOM 1433 C CA . SER A 1 193 ? 1.031 1.548 27.083 1.00 89.31 193 SER A CA 1
ATOM 1434 C C . SER A 1 193 ? -0.462 1.805 27.201 1.00 89.31 193 SER A C 1
ATOM 1436 O O . SER A 1 193 ? -0.888 2.961 27.174 1.00 89.31 193 SER A O 1
ATOM 1438 N N . PHE A 1 194 ? -1.229 0.733 27.356 1.00 93.06 194 PHE A N 1
ATOM 1439 C CA . PHE A 1 194 ? -2.666 0.781 27.593 1.00 93.06 194 PHE A CA 1
ATOM 1440 C C . PHE A 1 194 ? -2.956 0.393 29.037 1.00 93.06 194 PHE A C 1
ATOM 1442 O O . PHE A 1 194 ? -2.372 -0.564 29.546 1.00 93.06 194 PHE A O 1
ATOM 1449 N N . ASP A 1 195 ? -3.843 1.143 29.686 1.00 90.75 195 ASP A N 1
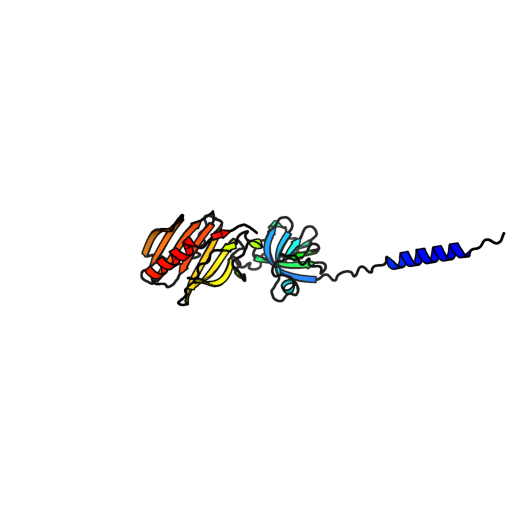ATOM 1450 C CA . ASP A 1 195 ? -4.214 0.903 31.084 1.00 90.75 195 ASP A CA 1
ATOM 1451 C C . ASP A 1 195 ? -5.229 -0.240 31.180 1.00 90.75 195 ASP A C 1
ATOM 1453 O O . ASP A 1 195 ? -5.271 -0.978 32.163 1.00 90.75 195 ASP A O 1
ATOM 1457 N N . THR A 1 196 ? -6.048 -0.396 30.136 1.00 92.44 196 THR A N 1
ATOM 1458 C CA . THR A 1 196 ? -7.068 -1.437 30.031 1.00 92.44 196 THR A CA 1
ATOM 1459 C C . THR A 1 196 ? -6.966 -2.167 28.700 1.00 92.44 196 THR A C 1
ATOM 1461 O O . THR A 1 196 ? -6.782 -1.543 27.657 1.00 92.44 196 THR A O 1
ATOM 1464 N N . GLN A 1 197 ? -7.135 -3.490 28.748 1.00 95.00 197 GLN A N 1
ATOM 1465 C CA . GLN A 1 197 ? -7.248 -4.372 27.588 1.00 95.00 197 GLN A CA 1
ATOM 1466 C C . GLN A 1 197 ? -8.422 -5.327 27.801 1.00 95.00 197 GLN A C 1
ATOM 1468 O O . GLN A 1 197 ? -8.554 -5.945 28.860 1.00 95.00 197 GLN A O 1
ATOM 1473 N N . THR A 1 198 ? -9.295 -5.444 26.806 1.00 94.62 198 THR A N 1
ATOM 1474 C CA . THR A 1 198 ? -10.474 -6.314 26.852 1.00 94.62 198 THR A CA 1
ATOM 1475 C C . THR A 1 198 ? -10.657 -7.033 25.526 1.00 94.62 198 THR A C 1
ATOM 1477 O O . THR A 1 198 ? -10.371 -6.476 24.474 1.00 94.62 198 THR A O 1
ATOM 1480 N N . PHE A 1 199 ? -11.183 -8.255 25.556 1.00 95.31 199 PHE A N 1
ATOM 1481 C CA . PHE A 1 199 ? -11.585 -8.962 24.342 1.00 95.31 199 PHE A CA 1
ATOM 1482 C C . PHE A 1 199 ? -13.091 -8.832 24.169 1.00 95.31 199 PHE A C 1
ATOM 1484 O O . PHE A 1 199 ? -13.860 -9.218 25.054 1.00 95.31 199 PHE A O 1
ATOM 1491 N N . LYS A 1 200 ? -13.519 -8.289 23.031 1.00 93.19 200 LYS A N 1
ATOM 1492 C CA . LYS A 1 200 ? -14.933 -8.123 22.689 1.00 93.19 200 LYS A CA 1
ATOM 1493 C C . LYS A 1 200 ? -15.252 -8.887 21.416 1.00 93.19 200 LYS A C 1
ATOM 1495 O O . LYS A 1 200 ? -14.450 -8.946 20.487 1.00 93.19 200 LYS A O 1
ATOM 1500 N N . ARG A 1 201 ? -16.435 -9.496 21.389 1.00 91.50 201 ARG A N 1
ATOM 1501 C CA . ARG A 1 201 ? -16.942 -10.196 20.212 1.00 91.50 201 ARG A CA 1
ATOM 1502 C C . ARG A 1 201 ? -17.821 -9.252 19.397 1.00 91.50 201 ARG A C 1
ATOM 1504 O O . ARG A 1 201 ? -18.775 -8.702 19.941 1.00 91.50 201 ARG A O 1
ATOM 1511 N N . PHE A 1 202 ? -17.501 -9.116 18.117 1.00 87.56 202 PHE A N 1
ATOM 1512 C CA . PHE A 1 202 ? -18.216 -8.329 17.119 1.00 87.56 202 PHE A CA 1
ATOM 1513 C C . PHE A 1 202 ? -18.611 -9.277 15.985 1.00 87.56 202 PHE A C 1
ATOM 1515 O O . PHE A 1 202 ? -17.772 -9.672 15.180 1.00 87.56 202 PHE A O 1
ATOM 1522 N N . ASP A 1 203 ? -19.872 -9.709 15.982 1.00 84.12 203 ASP A N 1
ATOM 1523 C CA . ASP A 1 203 ? -20.404 -10.708 15.051 1.00 84.12 203 ASP A CA 1
ATOM 1524 C C . ASP A 1 203 ? -19.587 -12.023 15.032 1.00 84.12 203 ASP A C 1
ATOM 1526 O O . ASP A 1 203 ? -19.641 -12.848 15.960 1.00 84.12 203 ASP A O 1
ATOM 1530 N N . ASP A 1 204 ? -18.836 -12.241 13.957 1.00 86.31 204 ASP A N 1
ATOM 1531 C CA . ASP A 1 204 ? -17.994 -13.404 13.708 1.00 86.31 204 ASP A CA 1
ATOM 1532 C C . ASP A 1 204 ? -16.567 -13.249 14.262 1.00 86.31 204 ASP A C 1
ATOM 1534 O O . ASP A 1 204 ? -15.911 -14.256 14.543 1.00 86.31 204 ASP A O 1
ATOM 1538 N N . VAL A 1 205 ? -16.134 -12.014 14.516 1.00 93.38 205 VAL A N 1
ATOM 1539 C CA . VAL A 1 205 ? -14.773 -11.643 14.909 1.00 93.38 205 VAL A CA 1
ATOM 1540 C C . VAL A 1 205 ? -14.668 -11.413 16.419 1.00 93.38 205 VAL A C 1
ATOM 1542 O O . VAL A 1 205 ? -15.565 -10.876 17.069 1.00 93.38 205 VAL A O 1
ATOM 1545 N N . THR A 1 206 ? -13.534 -11.799 17.000 1.00 95.44 206 THR A N 1
ATOM 1546 C CA . THR A 1 206 ? -13.118 -11.326 18.327 1.00 95.44 206 THR A CA 1
ATOM 1547 C C . THR A 1 206 ? -12.029 -10.284 18.127 1.00 95.44 206 THR A C 1
ATOM 1549 O O . THR A 1 206 ? -11.037 -10.567 17.458 1.00 95.44 206 THR A O 1
ATOM 1552 N N . ALA A 1 207 ? -12.205 -9.105 18.715 1.00 97.06 207 ALA A N 1
ATOM 1553 C CA . ALA A 1 207 ? -11.205 -8.050 18.703 1.00 97.06 207 ALA A CA 1
ATOM 1554 C C . ALA A 1 207 ? -10.664 -7.802 20.112 1.00 97.06 207 ALA A C 1
ATOM 1556 O O . ALA A 1 207 ? -11.402 -7.858 21.102 1.00 97.06 207 ALA A O 1
ATOM 1557 N N . GLU A 1 208 ? -9.374 -7.511 20.185 1.00 97.19 208 GLU A N 1
ATOM 1558 C CA . GLU A 1 208 ? -8.749 -6.918 21.359 1.00 97.19 208 GLU A CA 1
ATOM 1559 C C . GLU A 1 208 ? -8.979 -5.408 21.316 1.00 97.19 208 GLU A C 1
ATOM 1561 O O . GLU A 1 208 ? -8.681 -4.762 20.315 1.00 97.19 208 GLU A O 1
ATOM 1566 N N . ILE A 1 209 ? -9.532 -4.858 22.392 1.00 97.44 209 ILE A N 1
ATOM 1567 C CA . ILE A 1 209 ? -9.832 -3.441 22.569 1.00 97.44 209 ILE A CA 1
ATOM 1568 C C . ILE A 1 209 ? -9.008 -2.927 23.745 1.00 97.44 209 ILE A C 1
ATOM 1570 O O . ILE A 1 209 ? -9.199 -3.377 24.880 1.00 97.44 209 ILE A O 1
ATOM 1574 N N . SER A 1 210 ? -8.139 -1.962 23.469 1.00 96.75 210 SER A N 1
ATOM 1575 C CA . SER A 1 210 ? -7.163 -1.419 24.409 1.00 96.75 210 SER A CA 1
ATOM 1576 C C . SER A 1 210 ? -7.308 0.096 24.501 1.00 96.75 210 SER A C 1
ATOM 1578 O O . SER A 1 210 ? -7.420 0.765 23.478 1.00 96.75 210 SER A O 1
ATOM 1580 N N . TYR A 1 211 ? -7.334 0.656 25.711 1.00 95.06 211 TYR A N 1
ATOM 1581 C CA . TYR A 1 211 ? -7.503 2.100 25.911 1.00 95.06 211 TYR A CA 1
ATOM 1582 C C . TYR A 1 211 ? -6.795 2.626 27.165 1.00 95.06 211 TYR A C 1
ATOM 1584 O O . TYR A 1 211 ? -6.427 1.862 28.063 1.00 95.06 211 TYR A O 1
ATOM 1592 N N . THR A 1 212 ? -6.563 3.938 27.198 1.00 93.31 212 THR A N 1
ATOM 1593 C CA . THR A 1 212 ? -6.040 4.668 28.364 1.00 93.31 212 THR A CA 1
ATOM 1594 C C . THR A 1 212 ? -7.079 5.629 28.920 1.00 93.31 212 THR A C 1
ATOM 1596 O O . THR A 1 212 ? -7.985 6.057 28.204 1.00 93.31 212 THR A O 1
ATOM 1599 N N . GLU A 1 213 ? -6.913 6.045 30.177 1.00 85.81 213 GLU A N 1
ATOM 1600 C CA . GLU A 1 213 ? -7.763 7.094 30.773 1.00 85.81 213 GLU A CA 1
ATOM 1601 C C . GLU A 1 213 ? -7.669 8.433 30.017 1.00 85.81 213 GLU A C 1
ATOM 1603 O O . GLU A 1 213 ? -8.600 9.233 30.035 1.00 85.81 213 GLU A O 1
ATOM 1608 N N . ASN A 1 214 ? -6.559 8.661 29.309 1.00 84.62 214 ASN A N 1
ATOM 1609 C CA . ASN A 1 214 ? -6.290 9.885 28.551 1.00 84.62 214 ASN A CA 1
ATOM 1610 C C . ASN A 1 214 ? -6.800 9.828 27.097 1.00 84.62 214 ASN A C 1
ATOM 1612 O O . ASN A 1 214 ? -6.354 10.621 26.273 1.00 84.62 214 ASN A O 1
ATOM 1616 N N . GLY A 1 215 ? -7.678 8.877 26.759 1.00 91.56 215 GLY A N 1
ATOM 1617 C CA . GLY A 1 215 ? -8.367 8.836 25.465 1.00 91.56 215 GLY A CA 1
ATOM 1618 C C . GLY A 1 215 ? -7.602 8.169 24.318 1.00 91.56 215 GLY A C 1
ATOM 1619 O O . GLY A 1 215 ? -8.047 8.227 23.179 1.00 91.56 215 GLY A O 1
ATOM 1620 N N . LYS A 1 216 ? -6.471 7.501 24.571 1.00 96.44 216 LYS A N 1
ATOM 1621 C CA . LYS A 1 216 ? -5.835 6.665 23.538 1.00 96.44 216 LYS A CA 1
ATOM 1622 C C . LYS A 1 216 ? -6.634 5.386 23.387 1.00 96.44 216 LYS A C 1
ATOM 1624 O O . LYS A 1 216 ? -6.883 4.739 24.401 1.00 96.44 216 LYS A O 1
ATOM 1629 N N . ALA A 1 217 ? -6.961 4.982 22.166 1.00 97.56 217 ALA A N 1
ATOM 1630 C CA . ALA A 1 217 ? -7.770 3.793 21.938 1.00 97.56 217 ALA A CA 1
ATOM 1631 C C . ALA A 1 217 ? -7.319 2.998 20.707 1.00 97.56 217 ALA A C 1
ATOM 1633 O O . ALA A 1 217 ? -7.009 3.557 19.658 1.00 97.56 217 ALA A O 1
ATOM 1634 N N . LEU A 1 218 ? -7.274 1.677 20.854 1.00 97.88 218 LEU A N 1
ATOM 1635 C CA . LEU A 1 218 ? -6.779 0.721 19.874 1.00 97.88 218 LEU A CA 1
ATOM 1636 C C . LEU A 1 218 ? -7.728 -0.473 19.791 1.00 97.88 218 LEU A C 1
ATOM 1638 O O . LEU A 1 218 ? -8.160 -1.004 20.813 1.00 97.88 218 LEU A O 1
ATOM 1642 N N . ALA A 1 219 ? -8.014 -0.920 18.576 1.00 97.81 219 ALA A N 1
ATOM 1643 C CA . ALA A 1 219 ? -8.692 -2.173 18.308 1.00 97.81 219 ALA A CA 1
ATOM 1644 C C . ALA A 1 219 ? -7.840 -3.003 17.352 1.00 97.81 219 ALA A C 1
ATOM 1646 O O . ALA A 1 219 ? -7.478 -2.523 16.280 1.00 97.81 219 ALA A O 1
ATOM 1647 N N . CYS A 1 220 ? -7.557 -4.246 17.726 1.00 97.25 220 CYS A N 1
ATOM 1648 C CA . CYS A 1 220 ? -6.834 -5.207 16.901 1.00 97.25 220 CYS A CA 1
ATOM 1649 C C . CYS A 1 220 ? -7.728 -6.417 16.644 1.00 97.25 220 CYS A C 1
ATOM 1651 O O . CYS A 1 220 ? -8.294 -6.988 17.580 1.00 97.25 220 CYS A O 1
ATOM 1653 N N . TRP A 1 221 ? -7.863 -6.828 15.386 1.00 96.81 221 TRP A N 1
ATOM 1654 C CA . TRP A 1 221 ? -8.637 -8.018 15.037 1.00 96.81 221 TRP A CA 1
ATOM 1655 C C . TRP A 1 221 ? -8.105 -8.708 13.790 1.00 96.81 221 TRP A C 1
ATOM 1657 O O . TRP A 1 221 ? -7.284 -8.166 13.053 1.00 96.81 221 TRP A O 1
ATOM 1667 N N . GLN A 1 222 ? -8.589 -9.924 13.556 1.00 95.62 222 GLN A N 1
ATOM 1668 C CA . GLN A 1 222 ? -8.278 -10.690 12.357 1.00 95.62 222 GLN A CA 1
A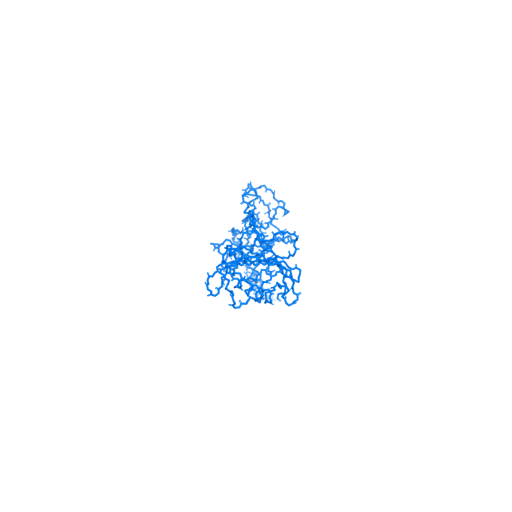TOM 1669 C C . GLN A 1 222 ? -9.567 -11.134 11.669 1.00 95.62 222 GLN A C 1
ATOM 1671 O O . GLN A 1 222 ? -10.528 -11.523 12.336 1.00 95.62 222 GLN A O 1
ATOM 1676 N N . ARG A 1 223 ? -9.576 -11.096 10.336 1.00 94.25 223 ARG A N 1
ATOM 1677 C CA . ARG A 1 223 ? -10.664 -11.610 9.494 1.00 94.25 223 ARG A CA 1
ATOM 1678 C C . ARG A 1 223 ? -10.084 -12.111 8.175 1.00 94.25 223 ARG A C 1
ATOM 1680 O O . ARG A 1 223 ? -9.244 -11.442 7.585 1.00 94.25 223 ARG A O 1
ATOM 1687 N N . ASP A 1 224 ? -10.513 -13.292 7.735 1.00 93.19 224 ASP A N 1
ATOM 1688 C CA . ASP A 1 224 ? -10.198 -13.861 6.413 1.00 93.19 224 ASP A CA 1
ATOM 1689 C C . ASP A 1 224 ? -8.699 -13.894 6.047 1.00 93.19 224 ASP A C 1
ATOM 1691 O O . ASP A 1 224 ? -8.314 -13.724 4.894 1.00 93.19 224 ASP A O 1
ATOM 1695 N N . GLY A 1 225 ? -7.826 -14.129 7.033 1.00 93.94 225 GLY A N 1
ATOM 1696 C CA . GLY A 1 225 ? -6.372 -14.172 6.825 1.00 93.94 225 GLY A CA 1
ATOM 1697 C C . GLY A 1 225 ? -5.688 -12.801 6.790 1.00 93.94 225 GLY A C 1
ATOM 1698 O O . GLY A 1 225 ? -4.501 -12.731 6.471 1.00 93.94 225 GLY A O 1
ATOM 1699 N N . TYR A 1 226 ? -6.403 -11.737 7.151 1.00 96.75 226 TYR A N 1
ATOM 1700 C CA . TYR A 1 226 ? -5.886 -10.382 7.310 1.00 96.75 226 TYR A CA 1
ATOM 1701 C C . TYR A 1 226 ? -5.932 -9.943 8.769 1.00 96.75 226 TYR A C 1
ATOM 1703 O O . TYR A 1 226 ? -6.833 -10.321 9.522 1.00 96.75 226 TYR A O 1
ATOM 1711 N N . GLU A 1 227 ? -4.954 -9.133 9.148 1.00 97.00 227 GLU A N 1
ATOM 1712 C CA . GLU A 1 227 ? -4.865 -8.461 10.438 1.00 97.00 227 GLU A CA 1
ATOM 1713 C C . GLU A 1 227 ? -5.233 -6.998 10.252 1.00 97.00 227 GLU A C 1
ATOM 1715 O O . GLU A 1 227 ? -4.827 -6.370 9.272 1.00 97.00 227 GLU A O 1
ATOM 1720 N N . PHE A 1 228 ? -5.992 -6.464 11.199 1.00 97.69 228 PHE A N 1
ATOM 1721 C CA . PHE A 1 228 ? -6.491 -5.103 11.182 1.00 97.69 228 PHE A CA 1
ATOM 1722 C C . PHE A 1 228 ? -6.166 -4.401 12.492 1.00 97.69 228 PHE A C 1
ATOM 1724 O O . PHE A 1 228 ? -6.223 -5.000 13.569 1.00 97.69 228 PHE A O 1
ATOM 1731 N N . VAL A 1 229 ? -5.872 -3.109 12.382 1.00 97.88 229 VAL A N 1
ATOM 1732 C CA . VAL A 1 229 ? -5.612 -2.220 13.511 1.00 97.88 229 VAL A CA 1
ATOM 1733 C C . VAL A 1 229 ? -6.390 -0.932 13.303 1.00 97.88 229 VAL A C 1
ATOM 1735 O O . VAL A 1 229 ? -6.185 -0.268 12.295 1.00 97.88 229 VAL A O 1
ATOM 1738 N N . LEU A 1 230 ? -7.235 -0.550 14.256 1.00 98.38 230 LEU A N 1
ATOM 1739 C CA . LEU A 1 230 ? -7.872 0.764 14.317 1.00 98.38 230 LEU A CA 1
ATOM 1740 C C . LEU A 1 230 ? -7.324 1.514 15.527 1.00 98.38 230 LEU A C 1
ATOM 1742 O O . LEU A 1 230 ? -7.454 1.044 16.653 1.00 98.38 230 LEU A O 1
ATOM 1746 N N . TRP A 1 231 ? -6.722 2.670 15.298 1.00 98.12 231 TRP A N 1
ATOM 1747 C CA . TRP A 1 231 ? -6.032 3.461 16.307 1.00 98.12 231 TRP A CA 1
ATOM 1748 C C . TRP A 1 231 ? -6.545 4.895 16.317 1.00 98.12 231 TRP A C 1
ATOM 1750 O O . TRP A 1 231 ? -6.612 5.537 15.274 1.00 98.12 231 TRP A O 1
ATOM 1760 N N . PHE A 1 232 ? -6.824 5.412 17.508 1.00 97.81 232 PHE A N 1
ATOM 1761 C CA . PHE A 1 232 ? -7.120 6.817 17.745 1.00 97.81 232 PHE A CA 1
ATOM 1762 C C . PHE A 1 232 ? -6.238 7.336 18.889 1.00 97.81 232 PHE A C 1
ATOM 1764 O O . PHE A 1 232 ? -6.269 6.775 19.990 1.00 97.81 232 PHE A O 1
ATOM 1771 N N . PRO A 1 233 ? -5.436 8.393 18.660 1.00 96.38 233 PRO A N 1
ATOM 1772 C CA . PRO A 1 233 ? -4.585 8.969 19.696 1.00 96.38 233 PRO A CA 1
ATOM 1773 C C . PRO A 1 233 ? -5.374 9.705 20.782 1.00 96.38 233 PRO A C 1
ATOM 1775 O O . PRO A 1 233 ? -4.883 9.796 21.907 1.00 96.38 233 PRO A O 1
ATOM 1778 N N . GLU A 1 234 ? -6.563 10.210 20.452 1.00 96.25 234 GLU A N 1
ATOM 1779 C CA . GLU A 1 234 ? -7.447 10.924 21.369 1.00 96.25 234 GLU A CA 1
ATOM 1780 C C . GLU A 1 234 ? -8.908 10.729 20.941 1.00 96.25 234 GLU A C 1
ATOM 1782 O O . GLU A 1 234 ? -9.344 11.252 19.922 1.00 96.25 234 GLU A O 1
ATOM 1787 N N . ILE A 1 235 ? -9.659 9.937 21.702 1.00 96.62 235 ILE A N 1
ATOM 1788 C CA . ILE A 1 235 ? -11.083 9.670 21.511 1.00 96.62 235 ILE A CA 1
ATOM 1789 C C . ILE A 1 235 ? -11.704 9.223 22.841 1.00 96.62 235 ILE A C 1
ATOM 1791 O O . ILE A 1 235 ? -11.070 8.561 23.664 1.00 96.62 235 ILE A O 1
ATOM 1795 N N . GLU A 1 236 ? -12.963 9.583 23.069 1.00 95.06 236 GLU A N 1
ATOM 1796 C CA . GLU A 1 236 ? -13.715 9.098 24.226 1.00 95.06 236 GLU A CA 1
ATOM 1797 C C . GLU A 1 236 ? -13.976 7.578 24.093 1.00 95.06 236 GLU A C 1
ATOM 1799 O O . GLU A 1 236 ? -14.183 7.061 22.994 1.00 95.06 236 GLU A O 1
ATOM 1804 N N . THR A 1 237 ? -13.917 6.835 25.204 1.00 92.38 237 THR A N 1
ATOM 1805 C CA . THR A 1 237 ? -13.907 5.361 25.192 1.00 92.38 237 THR A CA 1
ATOM 1806 C C . THR A 1 237 ? -15.206 4.752 24.658 1.00 92.38 237 THR A C 1
ATOM 1808 O O . THR A 1 237 ? -15.149 3.844 23.827 1.00 92.38 237 THR A O 1
ATOM 1811 N N . ASP A 1 238 ? -16.373 5.232 25.086 1.00 92.25 238 ASP A N 1
ATOM 1812 C CA . ASP A 1 238 ? -17.670 4.723 24.619 1.00 92.25 238 ASP A CA 1
ATOM 1813 C C . ASP A 1 238 ? -17.894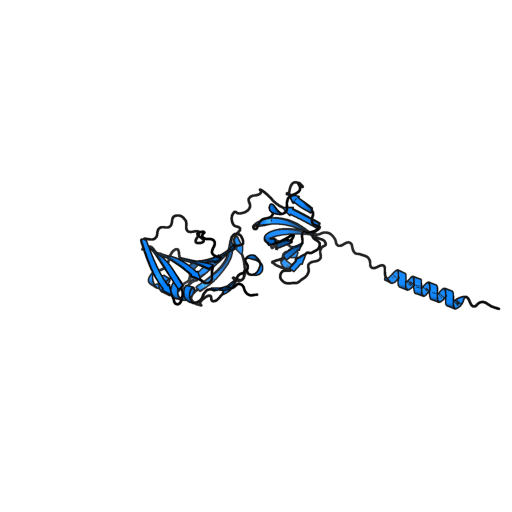 5.044 23.131 1.00 92.25 238 ASP A C 1
ATOM 1815 O O . ASP A 1 238 ? -18.402 4.215 22.361 1.00 92.25 238 ASP A O 1
ATOM 1819 N N . THR A 1 239 ? -17.428 6.216 22.701 1.00 94.50 239 THR A N 1
ATOM 1820 C CA . THR A 1 239 ? -17.394 6.657 21.304 1.00 94.50 239 THR A CA 1
ATOM 1821 C C . THR A 1 239 ? -16.514 5.724 20.476 1.00 94.50 239 THR A C 1
ATOM 1823 O O . THR A 1 239 ? -16.955 5.216 19.444 1.00 94.50 239 THR A O 1
ATOM 1826 N N . PHE A 1 240 ? -15.306 5.410 20.955 1.00 95.56 240 PHE A N 1
ATOM 1827 C CA . PHE A 1 240 ? -14.411 4.466 20.290 1.00 95.56 240 PHE A CA 1
ATOM 1828 C C . PHE A 1 240 ? -15.000 3.060 20.206 1.00 95.56 240 PHE A C 1
ATOM 1830 O O . PHE A 1 240 ? -14.902 2.425 19.163 1.00 95.56 240 PHE A O 1
ATOM 1837 N N . ILE A 1 241 ? -15.638 2.559 21.266 1.00 93.31 241 ILE A N 1
ATOM 1838 C CA . ILE A 1 241 ? -16.255 1.224 21.256 1.00 93.31 241 ILE A CA 1
ATOM 1839 C C . ILE A 1 241 ? -17.360 1.148 20.195 1.00 93.31 241 ILE A C 1
ATOM 1841 O O . ILE A 1 241 ? -17.435 0.164 19.457 1.00 93.31 241 ILE A O 1
ATOM 1845 N N . THR A 1 242 ? -18.192 2.188 20.098 1.00 94.12 242 THR A N 1
ATOM 1846 C CA . THR A 1 242 ? -19.259 2.280 19.090 1.00 94.12 242 THR A CA 1
ATOM 1847 C C . THR A 1 242 ? -18.678 2.340 17.677 1.00 94.12 242 THR A C 1
ATOM 1849 O O . THR A 1 242 ? -19.141 1.640 16.774 1.00 94.12 242 THR A O 1
ATOM 1852 N N . LEU A 1 243 ? -17.619 3.131 17.493 1.00 95.75 243 LEU A N 1
ATOM 1853 C CA . LEU A 1 243 ? -16.902 3.245 16.229 1.00 95.75 243 LEU A CA 1
ATOM 1854 C C . LEU A 1 243 ? -16.262 1.917 15.812 1.00 95.75 243 LEU A C 1
ATOM 1856 O O . LEU A 1 243 ? -16.458 1.462 14.686 1.00 95.75 243 LEU A O 1
ATOM 1860 N N . ALA A 1 244 ? -15.538 1.275 16.729 1.00 95.69 244 ALA A N 1
ATOM 1861 C CA . ALA A 1 244 ? -14.881 -0.004 16.512 1.00 95.69 244 ALA A CA 1
ATOM 1862 C C . ALA A 1 244 ? -15.897 -1.073 16.107 1.00 95.69 244 ALA A C 1
ATOM 1864 O O . ALA A 1 244 ? -15.638 -1.810 15.166 1.00 95.69 244 ALA A O 1
ATOM 1865 N N . GLN A 1 245 ? -17.079 -1.115 16.731 1.00 94.88 245 GLN A N 1
ATOM 1866 C CA . GLN A 1 245 ? -18.149 -2.020 16.309 1.00 94.88 245 GLN A CA 1
ATOM 1867 C C . GLN A 1 245 ? -18.539 -1.805 14.840 1.00 94.88 245 GLN A C 1
ATOM 1869 O O . GLN A 1 245 ? -18.564 -2.761 14.070 1.00 94.88 245 GLN A O 1
ATOM 1874 N N . SER A 1 246 ? -18.806 -0.558 14.446 1.00 94.81 246 SER A N 1
ATOM 1875 C CA . SER A 1 246 ? -19.179 -0.203 13.070 1.00 94.81 246 SER A CA 1
ATOM 1876 C C . SER A 1 246 ? -18.098 -0.610 12.057 1.00 94.81 246 SER A C 1
ATOM 1878 O O . SER A 1 246 ? -18.385 -1.264 11.053 1.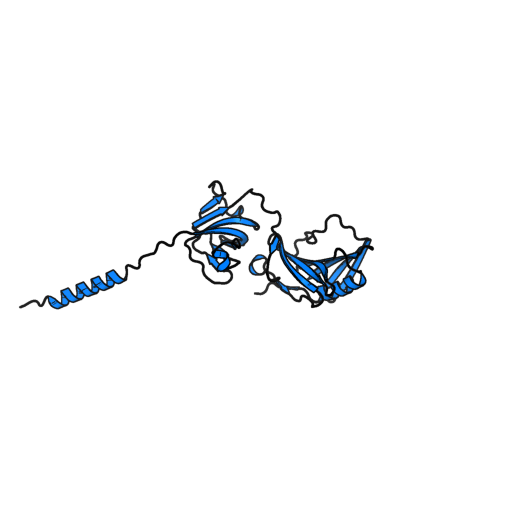00 94.81 246 SER A O 1
ATOM 1880 N N . VAL A 1 247 ? -16.834 -0.287 12.356 1.00 96.62 247 VAL A N 1
ATOM 1881 C CA . VAL A 1 247 ? -15.685 -0.594 11.491 1.00 96.62 247 VAL A CA 1
ATOM 1882 C C . VAL A 1 247 ? -15.438 -2.095 11.409 1.00 96.62 247 VAL A C 1
ATOM 1884 O O . VAL A 1 247 ? -15.362 -2.628 10.307 1.00 96.62 247 VAL A O 1
ATOM 1887 N N . ILE A 1 248 ? -15.359 -2.794 12.543 1.00 96.50 248 ILE A N 1
ATOM 1888 C CA . ILE A 1 248 ? -15.076 -4.233 12.591 1.00 96.50 248 ILE A CA 1
ATOM 1889 C C . ILE A 1 248 ? -16.188 -5.025 11.898 1.00 96.50 248 ILE A C 1
ATOM 1891 O O . ILE A 1 248 ? -15.890 -5.976 11.184 1.00 96.50 248 ILE A O 1
ATOM 1895 N N . SER A 1 249 ? -17.460 -4.655 12.047 1.00 93.50 249 SER A N 1
ATOM 1896 C CA . SER A 1 249 ? -18.556 -5.351 11.358 1.00 93.50 249 SER A CA 1
ATOM 1897 C C . SER A 1 249 ? -18.578 -5.085 9.848 1.00 93.50 249 SER A C 1
ATOM 1899 O O . SER A 1 249 ? -18.943 -5.975 9.083 1.00 93.50 249 SER A O 1
ATOM 1901 N N . GLY A 1 250 ? -18.181 -3.888 9.404 1.00 93.19 250 GLY A N 1
ATOM 1902 C CA . GLY A 1 250 ? -18.259 -3.489 7.996 1.00 93.19 250 GLY A CA 1
ATOM 1903 C C . GLY A 1 250 ? -17.042 -3.871 7.153 1.00 93.19 250 GLY A C 1
ATOM 1904 O O . GLY A 1 250 ? -17.193 -4.419 6.057 1.00 93.19 250 GLY A O 1
ATOM 1905 N N . ILE A 1 251 ? -15.836 -3.582 7.647 1.00 95.69 251 ILE A N 1
ATOM 1906 C CA . ILE A 1 251 ? -14.643 -3.585 6.802 1.00 95.69 251 ILE A CA 1
ATOM 1907 C C . ILE A 1 251 ? -14.105 -4.990 6.530 1.00 95.69 251 ILE A C 1
ATOM 1909 O O . ILE A 1 251 ? -14.073 -5.871 7.395 1.00 95.69 251 ILE A O 1
ATOM 1913 N N . LYS A 1 252 ? -13.632 -5.193 5.303 1.00 95.31 252 LYS A N 1
ATOM 1914 C CA . LYS A 1 252 ? -13.040 -6.449 4.838 1.00 95.31 252 LYS A CA 1
ATOM 1915 C C . LYS A 1 252 ? -11.923 -6.194 3.835 1.00 95.31 252 LYS A C 1
ATOM 1917 O O . LYS A 1 252 ? -11.969 -5.230 3.073 1.00 95.31 252 LYS A O 1
ATOM 1922 N N . ALA A 1 253 ? -10.957 -7.104 3.806 1.00 96.94 253 ALA A N 1
ATOM 1923 C CA . ALA A 1 253 ? -9.982 -7.197 2.731 1.00 96.94 253 ALA A CA 1
ATOM 1924 C C . ALA A 1 253 ? -10.504 -8.172 1.666 1.00 96.94 253 ALA A C 1
ATOM 1926 O O . ALA A 1 253 ? -11.022 -9.236 2.001 1.00 96.94 253 ALA A O 1
ATOM 1927 N N . THR A 1 254 ? -10.400 -7.813 0.387 1.00 95.69 254 THR A N 1
ATOM 1928 C CA . THR A 1 254 ? -10.891 -8.645 -0.725 1.00 95.69 254 THR A CA 1
ATOM 1929 C C . THR A 1 254 ? -9.830 -8.804 -1.810 1.00 95.69 254 THR A C 1
ATOM 1931 O O . THR A 1 254 ? -9.198 -7.827 -2.203 1.00 95.69 254 THR A O 1
ATOM 1934 N N . GLU A 1 255 ? -9.643 -10.028 -2.315 1.00 91.75 255 GLU A N 1
ATOM 1935 C CA . GLU A 1 255 ? -8.605 -10.360 -3.313 1.00 91.75 255 GLU A CA 1
ATOM 1936 C C . GLU A 1 255 ? -9.129 -10.397 -4.774 1.00 91.75 255 GLU A C 1
ATOM 1938 O O . GLU A 1 255 ? -8.348 -10.564 -5.707 1.00 91.75 255 GLU A O 1
ATOM 1943 N N . SER A 1 256 ? -10.441 -10.251 -5.018 1.00 77.69 256 SER A N 1
ATOM 1944 C CA . SER A 1 256 ? -11.046 -10.404 -6.358 1.00 77.69 256 SER A CA 1
ATOM 1945 C C . SER A 1 256 ? -10.928 -9.153 -7.236 1.00 77.69 256 SER A C 1
ATOM 1947 O O . SER A 1 256 ? -11.289 -8.077 -6.772 1.00 77.69 256 SER A O 1
ATOM 1949 N N . PHE A 1 257 ? -10.510 -9.321 -8.496 1.00 58.38 257 PHE A N 1
ATOM 1950 C CA . PHE A 1 257 ? -10.569 -8.303 -9.559 1.00 58.38 257 PHE A CA 1
ATOM 1951 C C . PHE A 1 257 ? -11.963 -8.180 -10.184 1.00 58.38 257 PHE A C 1
ATOM 1953 O O . PHE A 1 257 ? -12.656 -9.221 -10.277 1.00 58.38 257 PHE A O 1
#

pLDDT: mean 87.76, std 13.88, range [40.84, 98.38]

Radius of gyration: 27.78 Å; chains: 1; bounding box: 48×29×118 Å